Protein AF-A0A2H0V6S9-F1 (afdb_monomer)

Structure (mmCIF, N/CA/C/O backbone):
data_AF-A0A2H0V6S9-F1
#
_entry.id   AF-A0A2H0V6S9-F1
#
loop_
_atom_site.group_PDB
_atom_site.id
_atom_site.type_symbol
_atom_site.label_atom_id
_atom_site.label_alt_id
_atom_site.label_comp_id
_atom_site.label_asym_id
_atom_site.label_entity_id
_atom_site.label_seq_id
_atom_site.pdbx_PDB_ins_code
_atom_site.Cartn_x
_atom_site.Cartn_y
_atom_site.Cartn_z
_atom_site.occupancy
_atom_site.B_iso_or_equiv
_atom_site.auth_seq_id
_atom_site.auth_comp_id
_atom_site.auth_asym_id
_atom_site.auth_atom_id
_atom_site.pdbx_PDB_model_num
ATOM 1 N N . PHE A 1 1 ? 6.19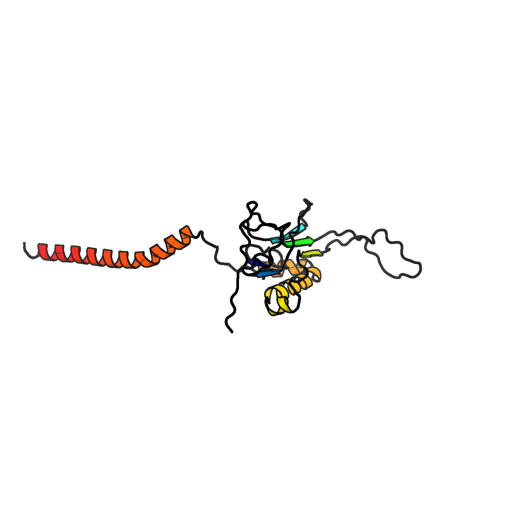9 -6.582 29.314 1.00 39.78 1 PHE A N 1
ATOM 2 C CA . PHE A 1 1 ? 6.692 -5.422 28.549 1.00 39.78 1 PHE A CA 1
ATOM 3 C C . PHE A 1 1 ? 5.484 -4.652 28.044 1.00 39.78 1 PHE A C 1
ATOM 5 O O . PHE A 1 1 ? 4.625 -5.266 27.427 1.00 39.78 1 PHE A O 1
ATOM 12 N N . VAL A 1 2 ? 5.350 -3.372 28.398 1.00 38.59 2 VAL A N 1
ATOM 13 C CA . VAL A 1 2 ? 4.267 -2.509 27.897 1.00 38.59 2 VAL A CA 1
ATOM 14 C C . VAL A 1 2 ? 4.781 -1.849 26.623 1.00 38.59 2 VAL A C 1
ATOM 16 O O . VAL A 1 2 ? 5.743 -1.088 26.679 1.00 38.59 2 VAL A O 1
ATOM 19 N N . THR A 1 3 ? 4.183 -2.177 25.481 1.00 48.28 3 THR A N 1
ATOM 20 C CA . THR A 1 3 ? 4.527 -1.562 24.195 1.00 48.28 3 THR A CA 1
ATOM 21 C C . THR A 1 3 ? 3.623 -0.356 23.987 1.00 48.28 3 THR A C 1
ATOM 23 O O . THR A 1 3 ? 2.426 -0.510 23.753 1.00 48.28 3 THR A O 1
ATOM 26 N N . PHE A 1 4 ? 4.180 0.849 24.091 1.00 46.38 4 PHE A N 1
ATOM 27 C CA . PHE A 1 4 ? 3.491 2.062 23.664 1.00 46.38 4 PHE A CA 1
ATOM 28 C C . PHE A 1 4 ? 3.635 2.177 22.147 1.00 46.38 4 PHE A C 1
ATOM 30 O O . PHE A 1 4 ? 4.750 2.222 21.628 1.00 46.38 4 PHE A O 1
ATOM 37 N N . THR A 1 5 ? 2.510 2.181 21.438 1.00 62.09 5 THR A N 1
ATOM 38 C CA . THR A 1 5 ? 2.489 2.423 19.993 1.00 62.09 5 THR A CA 1
ATOM 39 C C . THR A 1 5 ? 2.107 3.881 19.816 1.00 62.09 5 THR A C 1
ATOM 41 O O . THR A 1 5 ? 0.946 4.234 19.993 1.00 62.09 5 THR A O 1
ATOM 44 N N . THR A 1 6 ? 3.092 4.745 19.587 1.00 67.56 6 THR A N 1
ATOM 45 C CA . THR A 1 6 ? 2.826 6.126 19.181 1.00 67.56 6 THR A CA 1
ATOM 46 C C . THR A 1 6 ? 2.484 6.112 17.695 1.00 67.56 6 THR A C 1
ATOM 48 O O . THR A 1 6 ? 3.098 5.369 16.925 1.00 67.56 6 THR A O 1
ATOM 51 N N . GLU A 1 7 ? 1.483 6.886 17.288 1.00 74.88 7 GLU A N 1
ATOM 52 C CA . GLU A 1 7 ? 1.135 7.037 15.876 1.00 74.88 7 GLU A CA 1
ATOM 53 C C . GLU A 1 7 ? 2.258 7.818 15.191 1.00 74.88 7 GLU A C 1
ATOM 55 O O . GLU A 1 7 ? 2.415 9.019 15.395 1.00 74.88 7 GLU A O 1
ATOM 60 N N . TYR A 1 8 ? 3.109 7.104 14.452 1.00 86.44 8 TYR A N 1
ATOM 61 C CA . TYR A 1 8 ? 4.250 7.687 13.759 1.00 86.44 8 TYR A CA 1
ATOM 62 C C . TYR A 1 8 ? 3.920 7.808 12.265 1.00 86.44 8 TYR A C 1
ATOM 64 O O . TYR A 1 8 ? 3.951 6.792 11.568 1.00 86.44 8 TYR A O 1
ATOM 72 N N . PRO A 1 9 ? 3.598 9.010 11.752 1.00 86.19 9 PRO A N 1
ATOM 73 C CA . PRO A 1 9 ? 3.027 9.183 10.412 1.00 86.19 9 PRO A CA 1
ATOM 74 C C . PRO A 1 9 ? 3.962 8.775 9.268 1.00 86.19 9 PRO A C 1
ATOM 76 O O . PRO A 1 9 ? 3.495 8.467 8.177 1.00 86.19 9 PRO A O 1
ATOM 79 N N . PHE A 1 10 ? 5.274 8.697 9.509 1.00 88.88 10 PHE A N 1
ATOM 80 C CA . PHE A 1 10 ? 6.214 8.170 8.516 1.00 88.88 10 PHE A CA 1
ATOM 81 C C . PHE A 1 10 ? 6.112 6.652 8.334 1.00 88.88 10 PHE A C 1
ATOM 83 O O . PHE A 1 10 ? 6.699 6.123 7.396 1.00 88.88 10 PHE A O 1
ATOM 90 N N . PHE A 1 11 ? 5.423 5.929 9.221 1.00 91.31 11 PHE A N 1
ATOM 91 C CA . PHE A 1 11 ? 5.117 4.510 9.038 1.00 91.31 11 PHE A CA 1
ATOM 92 C C . PHE A 1 11 ? 3.704 4.408 8.491 1.00 91.31 11 PHE A C 1
ATOM 94 O O . PHE A 1 11 ? 2.731 4.291 9.238 1.00 91.31 11 PHE A O 1
ATOM 101 N N . VAL A 1 12 ? 3.606 4.480 7.168 1.00 92.81 12 VAL A N 1
ATOM 102 C CA . VAL A 1 12 ? 2.325 4.497 6.477 1.00 92.81 12 VAL A CA 1
ATOM 103 C C . VAL A 1 12 ? 1.674 3.134 6.646 1.00 92.81 12 VAL A C 1
ATOM 105 O O . VAL A 1 12 ? 2.158 2.128 6.128 1.00 92.81 12 VAL A O 1
ATOM 108 N N . ARG A 1 13 ? 0.576 3.103 7.396 1.00 92.88 13 ARG A N 1
ATOM 109 C CA . ARG A 1 13 ? -0.247 1.913 7.579 1.00 92.88 13 ARG A CA 1
ATOM 110 C C . ARG A 1 13 ? -1.430 1.976 6.624 1.00 92.88 13 ARG A C 1
ATOM 112 O O . ARG A 1 13 ? -2.279 2.854 6.739 1.00 92.88 13 ARG A O 1
ATOM 119 N N . ILE A 1 14 ? -1.488 1.019 5.715 1.00 94.19 14 ILE A N 1
ATOM 120 C CA . ILE A 1 14 ? -2.549 0.865 4.730 1.00 94.19 14 ILE A CA 1
ATOM 121 C C . ILE A 1 14 ? -3.430 -0.287 5.195 1.00 94.19 14 ILE A C 1
ATOM 123 O O . ILE A 1 14 ? -2.961 -1.416 5.303 1.00 94.19 14 ILE A O 1
ATOM 127 N N . GLY A 1 15 ? -4.687 0.006 5.516 1.00 91.88 15 GLY A N 1
ATOM 128 C CA . GLY A 1 15 ? -5.685 -1.019 5.811 1.00 91.88 15 GLY A CA 1
ATOM 129 C C . GLY A 1 15 ? -6.292 -1.612 4.540 1.00 91.88 15 GLY A C 1
ATOM 130 O O . GLY A 1 15 ? -6.010 -1.167 3.432 1.00 91.88 15 GLY A O 1
ATOM 131 N N . GLU A 1 16 ? -7.190 -2.575 4.713 1.00 89.94 16 GLU A N 1
ATOM 132 C CA . GLU A 1 16 ? -7.885 -3.278 3.628 1.00 89.94 16 GLU A CA 1
ATOM 133 C C . GLU A 1 16 ? -8.542 -2.353 2.585 1.00 89.94 16 GLU A C 1
ATOM 135 O O . GLU A 1 16 ? -8.469 -2.625 1.389 1.00 89.94 16 GLU A O 1
ATOM 140 N N . SER A 1 17 ? -9.125 -1.228 3.015 1.00 90.12 17 SER A N 1
ATOM 141 C CA . SER A 1 17 ? -9.757 -0.228 2.135 1.00 90.12 17 SER A CA 1
ATOM 142 C C . SER A 1 17 ? -8.776 0.494 1.204 1.00 90.12 17 SER A C 1
ATOM 144 O O . SER A 1 17 ? -9.184 1.064 0.192 1.00 90.12 17 SER A O 1
ATOM 146 N N . GLY A 1 18 ? -7.492 0.484 1.558 1.00 93.25 18 GLY A N 1
ATOM 147 C CA . GLY A 1 18 ? -6.393 1.011 0.762 1.00 93.25 18 GLY A CA 1
ATOM 148 C C . GLY A 1 18 ? -5.715 -0.043 -0.110 1.00 93.25 18 GLY A C 1
ATOM 149 O O . GLY A 1 18 ? -4.657 0.237 -0.662 1.00 93.25 18 GLY A O 1
ATOM 150 N N . LEU A 1 19 ? -6.261 -1.259 -0.199 1.00 93.62 19 LEU A N 1
ATOM 151 C CA . LEU A 1 19 ? -5.683 -2.382 -0.932 1.00 93.62 19 LEU A CA 1
ATOM 152 C C . LEU A 1 19 ? -6.650 -2.865 -2.016 1.00 93.62 19 LEU A C 1
ATOM 154 O O . LEU A 1 19 ? -7.858 -2.969 -1.808 1.00 93.62 19 LEU A O 1
ATOM 158 N N . ASN A 1 20 ? -6.110 -3.175 -3.192 1.00 91.75 20 ASN A N 1
ATOM 159 C CA . ASN A 1 20 ? -6.894 -3.636 -4.332 1.00 91.75 20 ASN A CA 1
ATOM 160 C C . ASN A 1 20 ? -7.337 -5.097 -4.165 1.00 91.75 20 ASN A C 1
ATOM 162 O O . ASN A 1 20 ? -6.662 -6.010 -4.644 1.00 91.75 20 ASN A O 1
ATOM 166 N N . GLN A 1 21 ? -8.483 -5.312 -3.521 1.00 86.50 21 GLN A N 1
ATOM 167 C CA . GLN A 1 21 ? -8.985 -6.654 -3.209 1.00 86.50 21 GLN A CA 1
ATOM 168 C C . GLN A 1 21 ? -9.267 -7.528 -4.447 1.00 86.50 21 GLN A C 1
ATOM 170 O O . GLN A 1 21 ? -9.307 -8.751 -4.341 1.00 86.50 21 GLN A O 1
ATOM 175 N N . ASP A 1 22 ? -9.371 -6.935 -5.640 1.00 83.75 22 ASP A N 1
ATOM 176 C CA . ASP A 1 22 ? -9.540 -7.676 -6.894 1.00 83.75 22 ASP A CA 1
ATOM 177 C C . ASP A 1 22 ? -8.214 -8.243 -7.440 1.00 83.75 22 ASP A C 1
ATOM 179 O O . ASP A 1 22 ? -8.210 -9.126 -8.302 1.00 83.75 22 ASP A O 1
ATOM 183 N N . ASN A 1 23 ? -7.065 -7.753 -6.962 1.00 86.00 23 ASN A N 1
ATOM 184 C CA . ASN A 1 23 ? -5.750 -8.191 -7.416 1.00 86.00 23 ASN A CA 1
ATOM 185 C C . ASN A 1 23 ? -5.145 -9.222 -6.454 1.00 86.00 23 ASN A C 1
ATOM 187 O O . ASN A 1 23 ? -4.890 -8.922 -5.289 1.00 86.00 23 ASN A O 1
ATOM 191 N N . ALA A 1 24 ? -4.821 -10.425 -6.944 1.00 84.38 24 ALA A N 1
ATOM 192 C CA . ALA A 1 24 ? -4.331 -11.502 -6.078 1.00 84.38 24 ALA A CA 1
ATOM 193 C C . ALA A 1 24 ? -3.005 -11.197 -5.354 1.00 84.38 24 ALA A C 1
ATOM 195 O O . ALA A 1 24 ? -2.714 -11.858 -4.359 1.00 84.38 24 ALA A O 1
ATOM 196 N N . ALA A 1 25 ? -2.224 -10.204 -5.802 1.00 87.81 25 ALA A N 1
ATOM 197 C CA . ALA A 1 25 ? -1.034 -9.751 -5.080 1.00 87.81 25 ALA A CA 1
ATOM 198 C C . ALA A 1 25 ? -1.375 -9.176 -3.690 1.00 87.81 25 ALA A C 1
ATOM 200 O O . ALA A 1 25 ? -0.547 -9.231 -2.781 1.00 87.81 25 ALA A O 1
ATOM 201 N N . VAL A 1 26 ? -2.587 -8.635 -3.507 1.00 89.94 26 VAL A N 1
ATOM 202 C CA . VAL A 1 26 ? -3.013 -7.987 -2.253 1.00 89.94 26 VAL A CA 1
ATOM 203 C C . VAL A 1 26 ? -4.392 -8.416 -1.744 1.00 89.94 26 VAL A C 1
ATOM 205 O O . VAL A 1 26 ? -4.751 -8.043 -0.635 1.00 89.94 26 VAL A O 1
ATOM 208 N N . ALA A 1 27 ? -5.124 -9.257 -2.478 1.00 82.06 27 ALA A N 1
ATOM 209 C CA . ALA A 1 27 ? -6.503 -9.643 -2.174 1.00 82.06 27 ALA A CA 1
ATOM 210 C C . ALA A 1 27 ? -6.742 -10.268 -0.791 1.00 82.06 27 ALA A C 1
ATOM 212 O O . ALA A 1 27 ? -7.872 -10.315 -0.353 1.00 82.06 27 ALA A O 1
ATOM 213 N N . LYS A 1 28 ? -5.726 -10.804 -0.105 1.00 79.56 28 LYS A N 1
ATOM 214 C CA . LYS A 1 28 ? -5.875 -11.402 1.244 1.00 79.56 28 LYS A CA 1
ATOM 215 C C . LYS A 1 28 ? -5.212 -10.578 2.344 1.00 79.56 28 LYS A C 1
ATOM 217 O O . LYS A 1 28 ? -5.068 -11.051 3.469 1.00 79.56 28 LYS A O 1
ATOM 222 N N . LEU A 1 29 ? -4.741 -9.381 2.013 1.00 87.25 29 LEU A N 1
ATOM 223 C CA . LEU A 1 29 ? -4.061 -8.516 2.962 1.00 87.25 29 LEU A CA 1
ATOM 224 C C . LEU A 1 29 ? -5.068 -7.588 3.623 1.00 87.25 29 LEU A C 1
ATOM 226 O O . LEU A 1 29 ? -5.774 -6.829 2.964 1.00 87.25 29 LEU A O 1
ATOM 230 N N . GLN A 1 30 ? -5.074 -7.617 4.949 1.00 87.06 30 GLN A N 1
ATOM 231 C CA . GLN A 1 30 ? -5.863 -6.692 5.761 1.00 87.06 30 GLN A CA 1
ATOM 232 C C . GLN A 1 30 ? -5.079 -5.428 6.116 1.00 87.06 30 GLN A C 1
ATOM 234 O O . GLN A 1 30 ? -5.657 -4.420 6.529 1.00 87.06 30 GLN A O 1
ATOM 239 N N . ASN A 1 31 ? -3.752 -5.494 6.016 1.00 90.75 31 ASN A N 1
ATOM 240 C CA . ASN A 1 31 ? -2.863 -4.456 6.491 1.00 90.75 31 ASN A CA 1
ATOM 241 C C . ASN A 1 31 ? -1.511 -4.521 5.764 1.00 90.75 31 ASN A C 1
ATOM 243 O O . ASN A 1 31 ? -1.013 -5.598 5.458 1.00 90.75 31 ASN A O 1
ATOM 247 N N . LEU A 1 32 ? -0.907 -3.366 5.514 1.00 93.50 32 LEU A N 1
ATOM 248 C CA . LEU A 1 32 ? 0.432 -3.223 4.948 1.00 93.50 32 LEU A CA 1
ATOM 249 C C . LEU A 1 32 ? 1.098 -2.012 5.601 1.00 93.50 32 LEU A C 1
ATOM 251 O O . LEU A 1 32 ? 0.505 -0.936 5.650 1.00 93.50 32 LEU A O 1
ATOM 255 N N . VAL A 1 33 ? 2.314 -2.174 6.121 1.00 94.25 33 VAL A N 1
ATOM 256 C CA . VAL A 1 33 ? 3.043 -1.085 6.785 1.00 94.25 33 VAL A CA 1
ATOM 257 C C . VAL A 1 33 ? 4.302 -0.754 6.004 1.00 94.25 33 VAL A C 1
ATOM 259 O O . VAL A 1 33 ? 5.201 -1.584 5.898 1.00 94.25 33 VAL A O 1
ATOM 262 N N . LEU A 1 34 ? 4.385 0.473 5.498 1.00 95.38 34 LEU A N 1
ATOM 263 C CA . LEU A 1 34 ? 5.505 0.953 4.698 1.00 95.38 34 LEU A CA 1
ATOM 264 C C . LEU A 1 34 ? 6.251 2.065 5.459 1.00 95.38 34 LEU A C 1
ATOM 266 O O . LEU A 1 34 ? 5.764 3.196 5.549 1.00 95.38 34 LEU A O 1
ATOM 270 N N . PRO A 1 35 ? 7.400 1.754 6.078 1.00 93.19 35 PRO A N 1
ATOM 271 C CA . PRO A 1 35 ? 8.203 2.735 6.800 1.00 93.19 35 PRO A CA 1
ATOM 272 C C . PRO A 1 35 ? 8.951 3.682 5.852 1.00 93.19 35 PRO A C 1
ATOM 274 O O . PRO A 1 35 ? 9.659 3.239 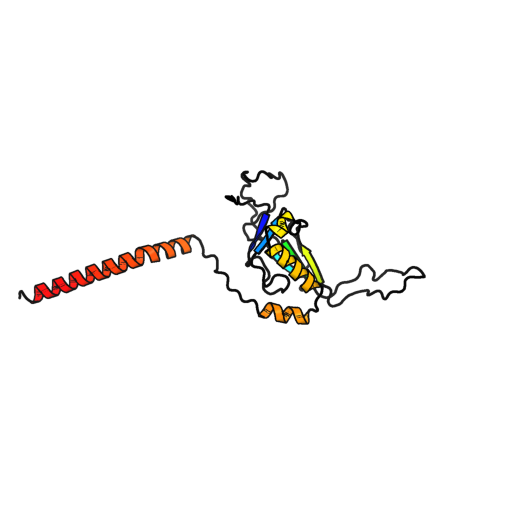4.961 1.00 93.19 35 PRO A O 1
ATOM 277 N N . TRP A 1 36 ? 8.850 4.993 6.080 1.00 91.25 36 TRP A N 1
ATOM 278 C CA . TRP A 1 36 ? 9.519 6.045 5.291 1.00 91.25 36 TRP A CA 1
ATOM 279 C C . TRP A 1 36 ? 9.302 5.921 3.780 1.00 91.25 36 TRP A C 1
ATOM 281 O O . TRP A 1 36 ? 10.192 6.165 2.966 1.00 91.25 36 TRP A O 1
ATOM 291 N N . SER A 1 37 ? 8.090 5.536 3.414 1.00 94.19 37 SER A N 1
ATOM 292 C CA . SER A 1 37 ? 7.710 5.264 2.040 1.00 94.19 37 SER A CA 1
ATOM 293 C C . SER A 1 37 ? 7.515 6.531 1.211 1.00 94.19 37 SER A C 1
ATOM 295 O O . SER A 1 37 ? 7.067 7.558 1.721 1.00 94.19 37 SER A O 1
ATOM 297 N N . SER A 1 38 ? 7.773 6.426 -0.089 1.00 94.88 38 SER A N 1
ATOM 298 C CA . SER A 1 38 ? 7.548 7.479 -1.078 1.00 94.88 38 SER A CA 1
ATOM 299 C C . SER A 1 38 ? 6.348 7.157 -1.975 1.00 94.88 38 SER A C 1
ATOM 301 O O . SER A 1 38 ? 6.172 6.001 -2.365 1.00 94.88 38 SER A O 1
ATOM 303 N N . PRO A 1 39 ? 5.530 8.156 -2.348 1.00 95.38 39 PRO A N 1
ATOM 304 C CA . PRO A 1 39 ? 4.382 7.931 -3.214 1.00 95.38 39 PRO A CA 1
ATOM 305 C C . PRO A 1 39 ? 4.803 7.695 -4.671 1.00 95.38 39 PRO A C 1
ATOM 307 O O . PRO A 1 39 ? 5.774 8.270 -5.165 1.00 95.38 39 PRO A O 1
ATOM 310 N N . ILE A 1 40 ? 4.022 6.893 -5.391 1.00 96.12 40 ILE A N 1
ATOM 311 C CA . ILE A 1 40 ? 4.219 6.574 -6.807 1.00 96.12 40 ILE A CA 1
ATOM 312 C C . ILE A 1 40 ? 3.189 7.332 -7.645 1.00 96.12 40 ILE A C 1
ATOM 314 O O . ILE A 1 40 ? 1.979 7.212 -7.448 1.00 96.12 40 ILE A O 1
ATOM 318 N N . THR A 1 41 ? 3.663 8.084 -8.637 1.00 94.50 41 THR A N 1
ATOM 319 C CA . THR A 1 41 ? 2.791 8.759 -9.608 1.00 94.50 41 THR A CA 1
ATOM 320 C C . THR A 1 41 ? 2.757 7.974 -10.913 1.00 94.50 41 THR A C 1
ATOM 322 O O . THR A 1 41 ? 3.800 7.670 -11.489 1.00 94.50 41 THR A O 1
ATOM 325 N N . ILE A 1 42 ? 1.556 7.666 -11.403 1.00 91.94 42 ILE A N 1
ATOM 326 C CA . ILE A 1 42 ? 1.358 6.990 -12.688 1.00 91.94 42 ILE A CA 1
ATOM 327 C C . ILE A 1 42 ? 1.126 8.060 -13.756 1.00 91.94 42 ILE A C 1
ATOM 329 O O . ILE A 1 42 ? 0.091 8.718 -13.764 1.00 91.94 42 ILE A O 1
ATOM 333 N N . ASN A 1 43 ? 2.083 8.228 -14.669 1.00 91.00 43 ASN A N 1
ATOM 334 C CA . ASN A 1 43 ? 1.957 9.126 -15.821 1.00 91.00 43 ASN A CA 1
ATOM 335 C C . ASN A 1 43 ? 1.639 8.325 -17.095 1.00 91.00 43 ASN A C 1
ATOM 337 O O . ASN A 1 43 ? 2.450 8.224 -18.012 1.00 91.00 43 ASN A O 1
ATOM 341 N N . SER A 1 44 ? 0.491 7.647 -17.098 1.00 84.19 44 SER A N 1
ATOM 342 C CA . SER A 1 44 ? 0.010 6.858 -18.234 1.00 84.19 44 SER A CA 1
ATOM 343 C C . SER A 1 44 ? -1.495 6.636 -18.124 1.00 84.19 44 SER A C 1
ATOM 345 O O . SER A 1 44 ? -2.030 6.513 -17.026 1.00 84.19 44 SER A O 1
ATOM 347 N N . THR A 1 45 ? -2.174 6.549 -19.266 1.00 82.75 45 THR A N 1
ATOM 348 C CA . THR A 1 45 ? -3.603 6.205 -19.368 1.00 82.75 45 THR A CA 1
ATOM 349 C C . THR A 1 45 ? -3.830 4.729 -19.705 1.00 82.75 45 THR A C 1
ATOM 351 O O . THR A 1 45 ? -4.961 4.307 -19.956 1.00 82.75 45 THR A O 1
ATOM 354 N N . ALA A 1 46 ? -2.759 3.932 -19.746 1.00 84.94 46 ALA A N 1
ATOM 355 C CA . ALA A 1 46 ? -2.832 2.528 -20.106 1.00 84.94 46 ALA A CA 1
ATOM 356 C C . ALA A 1 46 ? -3.593 1.726 -19.037 1.00 84.94 46 ALA A C 1
ATOM 358 O O . ALA A 1 46 ? -3.235 1.733 -17.862 1.00 84.94 46 ALA A O 1
ATOM 359 N N . LYS A 1 47 ? -4.633 0.996 -19.461 1.00 82.06 47 LYS A N 1
ATOM 360 C CA . LYS A 1 47 ? -5.508 0.209 -18.569 1.00 82.06 47 LYS A CA 1
ATOM 361 C C . LYS A 1 47 ? -4.803 -0.952 -17.871 1.00 82.06 47 LYS A C 1
ATOM 363 O O . LYS A 1 47 ? -5.336 -1.511 -16.923 1.00 82.06 47 LYS A O 1
ATOM 368 N N . ASN A 1 48 ? -3.638 -1.340 -18.372 1.00 85.81 48 ASN A N 1
ATOM 369 C CA . ASN A 1 48 ? -2.861 -2.449 -17.851 1.00 85.81 48 ASN A CA 1
ATOM 370 C C . ASN A 1 48 ? -1.912 -2.041 -16.711 1.00 85.81 48 ASN A C 1
ATOM 372 O O . ASN A 1 48 ? -1.105 -2.857 -16.273 1.00 85.81 48 ASN A O 1
ATOM 376 N N . ILE A 1 49 ? -2.002 -0.789 -16.249 1.00 91.12 49 ILE A N 1
ATOM 377 C CA . ILE A 1 49 ? -1.317 -0.268 -15.067 1.00 91.12 49 ILE A CA 1
ATOM 378 C C . ILE A 1 49 ? -2.380 0.053 -14.015 1.00 91.12 49 ILE A C 1
ATOM 380 O O . ILE A 1 49 ? -3.338 0.767 -14.304 1.00 91.12 49 ILE A O 1
ATOM 384 N N . GLY A 1 50 ? -2.210 -0.450 -12.795 1.00 91.06 50 GLY A N 1
ATOM 385 C CA . GLY A 1 50 ? -3.166 -0.247 -11.709 1.00 91.06 50 GLY A CA 1
ATOM 386 C C . GLY A 1 50 ? -2.497 -0.158 -10.344 1.00 91.06 50 GLY A C 1
ATOM 387 O O . GLY A 1 50 ? -1.464 -0.782 -10.102 1.00 91.06 50 GLY A O 1
ATOM 388 N N . ALA A 1 51 ? -3.090 0.622 -9.441 1.00 94.38 51 ALA A N 1
ATOM 389 C CA . ALA A 1 51 ? -2.652 0.676 -8.052 1.00 94.38 51 ALA A CA 1
ATOM 390 C C . ALA A 1 51 ? -2.999 -0.636 -7.325 1.00 94.38 51 ALA A C 1
ATOM 392 O O . ALA A 1 51 ? -4.086 -1.195 -7.496 1.00 94.38 51 ALA A O 1
ATOM 393 N N . LEU A 1 52 ? -2.055 -1.118 -6.518 1.00 94.94 52 LEU A N 1
ATOM 394 C CA . LEU A 1 52 ? -2.232 -2.243 -5.600 1.00 94.94 52 LEU A CA 1
ATOM 395 C C . LEU A 1 52 ? -2.518 -1.759 -4.180 1.00 94.94 52 LEU A C 1
ATOM 397 O O . LEU A 1 52 ? -3.323 -2.365 -3.483 1.00 94.94 52 LEU A O 1
ATOM 401 N N . ALA A 1 53 ? -1.849 -0.683 -3.766 1.00 96.56 53 ALA A N 1
ATOM 402 C CA . ALA A 1 53 ? -1.994 -0.100 -2.442 1.00 96.56 53 ALA A CA 1
ATOM 403 C C . ALA A 1 53 ? -1.985 1.429 -2.525 1.00 96.56 53 ALA A C 1
ATOM 405 O O . ALA A 1 53 ? -1.158 1.997 -3.247 1.00 96.56 53 ALA A O 1
ATOM 406 N N . TRP A 1 54 ? -2.859 2.090 -1.771 1.00 96.94 54 TRP A N 1
ATOM 407 C CA . TRP A 1 54 ? -2.969 3.544 -1.673 1.00 96.94 54 TRP A CA 1
ATOM 408 C C . TRP A 1 54 ? -3.307 3.991 -0.249 1.00 96.94 54 TRP A C 1
ATOM 410 O O . TRP A 1 54 ? -3.872 3.244 0.547 1.00 96.94 54 TRP A O 1
ATOM 420 N N . THR A 1 55 ? -2.947 5.226 0.088 1.00 95.31 55 THR A N 1
ATOM 421 C CA . THR A 1 55 ? -3.260 5.827 1.391 1.00 95.31 55 THR A CA 1
ATOM 422 C C . THR A 1 55 ? -4.711 6.307 1.465 1.00 95.31 55 THR A C 1
ATOM 424 O O . THR A 1 55 ? -5.400 6.421 0.450 1.00 95.31 55 THR A O 1
ATOM 427 N N . THR A 1 56 ? -5.179 6.658 2.663 1.00 92.31 56 THR A N 1
ATOM 428 C CA . THR A 1 56 ? -6.468 7.345 2.843 1.00 92.31 56 THR A CA 1
ATOM 429 C C . THR A 1 56 ? -6.449 8.751 2.227 1.00 92.31 56 THR A C 1
ATOM 431 O O . THR A 1 56 ? -5.393 9.262 1.843 1.00 92.31 56 THR A O 1
ATOM 434 N N . LEU A 1 57 ? -7.625 9.383 2.135 1.00 90.56 57 LEU A N 1
ATOM 435 C CA . LEU A 1 57 ? -7.769 10.761 1.647 1.00 90.56 57 LEU A CA 1
ATOM 436 C C . LEU A 1 57 ? -7.124 11.800 2.575 1.00 90.56 57 LEU A C 1
ATOM 438 O O . LEU A 1 57 ? -6.806 12.889 2.117 1.00 90.56 57 LEU A O 1
ATOM 442 N N . ASP A 1 58 ? -6.893 11.448 3.840 1.00 88.25 58 ASP A N 1
ATOM 443 C CA . ASP A 1 58 ? -6.311 12.336 4.850 1.00 88.25 58 ASP A CA 1
ATOM 444 C C . ASP A 1 58 ? -4.775 12.323 4.861 1.00 88.25 58 ASP A C 1
ATOM 446 O O . ASP A 1 58 ? -4.156 12.944 5.722 1.00 88.25 58 ASP A O 1
ATOM 450 N N . ALA A 1 59 ? -4.133 11.598 3.941 1.00 90.19 59 ALA A N 1
ATOM 451 C CA . ALA A 1 59 ? -2.680 11.520 3.885 1.00 90.19 59 ALA A CA 1
ATOM 452 C C . ALA A 1 59 ? -2.056 12.797 3.305 1.00 90.19 59 ALA A C 1
ATOM 454 O O . ALA A 1 59 ? -2.650 13.500 2.492 1.00 90.19 59 ALA A O 1
ATOM 455 N N . TRP A 1 60 ? -0.809 13.076 3.675 1.00 89.31 60 TRP A N 1
ATOM 456 C CA . TRP A 1 60 ? -0.056 14.226 3.177 1.00 89.31 60 TRP A CA 1
ATOM 457 C C . TRP A 1 60 ? 1.367 13.835 2.785 1.00 89.31 60 TRP A C 1
ATOM 459 O O . TRP A 1 60 ? 1.919 12.844 3.262 1.00 89.31 60 TRP A O 1
ATOM 469 N N . LEU A 1 61 ? 1.977 14.648 1.924 1.00 89.19 61 LEU A N 1
ATOM 470 C CA . LEU A 1 61 ? 3.353 14.465 1.481 1.00 89.19 61 LEU A CA 1
ATOM 471 C C . LEU A 1 61 ? 4.270 15.482 2.161 1.00 89.19 61 LEU A C 1
ATOM 473 O O . LEU A 1 61 ? 4.168 16.684 1.918 1.00 89.19 61 LEU A O 1
ATOM 477 N N . MET A 1 62 ? 5.211 14.991 2.964 1.00 87.00 62 MET A N 1
ATOM 478 C CA . MET A 1 62 ? 6.284 15.812 3.520 1.00 87.00 62 MET A CA 1
ATOM 479 C C . MET A 1 62 ? 7.467 15.845 2.549 1.00 87.00 62 MET A C 1
ATOM 481 O O . MET A 1 62 ? 8.036 14.803 2.232 1.00 87.00 62 MET A O 1
ATOM 485 N N . LYS A 1 63 ? 7.823 17.040 2.068 1.00 87.00 63 LYS A N 1
ATOM 486 C CA . LYS A 1 63 ? 8.936 17.237 1.121 1.00 87.00 63 LYS A CA 1
ATOM 487 C C . LYS A 1 63 ? 10.214 17.740 1.790 1.00 87.00 63 LYS A C 1
ATOM 489 O O . LYS A 1 63 ? 11.295 17.370 1.353 1.00 87.00 63 LYS A O 1
ATOM 494 N N . ASP A 1 64 ? 10.075 18.530 2.855 1.00 83.25 64 ASP A N 1
ATOM 495 C CA . ASP A 1 64 ? 11.170 19.227 3.532 1.00 83.25 64 ASP A CA 1
ATOM 496 C C . ASP A 1 64 ? 10.970 19.236 5.057 1.00 83.25 64 ASP A C 1
ATOM 498 O O . ASP A 1 64 ? 9.869 18.983 5.548 1.00 83.25 64 ASP A O 1
ATOM 502 N N . ASN A 1 65 ? 12.028 19.592 5.800 1.00 81.06 65 ASN A N 1
ATOM 503 C CA . ASN A 1 65 ? 12.027 19.751 7.263 1.00 81.06 65 ASN A CA 1
ATOM 504 C C . ASN A 1 65 ? 11.499 18.522 8.027 1.00 81.06 65 ASN A C 1
ATOM 506 O O . ASN A 1 65 ? 10.637 18.634 8.898 1.00 81.06 65 ASN A O 1
ATOM 510 N N . PHE A 1 66 ? 12.047 17.344 7.719 1.00 82.44 66 PHE A N 1
ATOM 511 C CA . PHE A 1 66 ? 11.673 16.087 8.366 1.00 82.44 66 PHE A CA 1
ATOM 512 C C . PHE A 1 66 ? 11.956 16.112 9.874 1.00 82.44 66 PHE A C 1
ATOM 514 O O . PHE A 1 66 ? 13.100 15.981 10.314 1.00 82.44 66 PHE A O 1
ATOM 521 N N . ASN A 1 67 ? 10.905 16.239 10.684 1.00 83.31 67 ASN A N 1
ATOM 522 C CA . ASN A 1 67 ? 10.992 16.016 12.120 1.00 83.31 67 ASN A CA 1
ATOM 523 C C . ASN A 1 67 ? 10.816 14.521 12.400 1.00 83.31 67 ASN A C 1
ATOM 525 O O . ASN A 1 67 ? 9.703 14.019 12.349 1.00 83.31 67 ASN A O 1
ATOM 529 N N . LEU A 1 68 ? 11.906 13.808 12.689 1.00 84.12 68 LEU A N 1
ATOM 530 C CA . LEU A 1 68 ? 11.882 12.362 12.950 1.00 84.12 68 LEU A CA 1
ATOM 531 C C . LEU A 1 68 ? 11.674 12.011 14.431 1.00 84.12 68 LEU A C 1
ATOM 533 O O . LEU A 1 68 ? 11.791 10.846 14.807 1.00 84.12 68 LEU A O 1
ATOM 537 N N . ASN A 1 69 ? 11.414 12.998 15.296 1.00 85.81 69 ASN A N 1
ATOM 538 C CA . ASN A 1 69 ? 11.147 12.740 16.707 1.00 85.81 69 ASN A CA 1
ATOM 539 C C . ASN A 1 69 ? 9.811 11.992 16.845 1.00 85.81 69 ASN A C 1
ATOM 541 O O . ASN A 1 69 ? 8.789 12.602 16.558 1.00 85.81 69 ASN A O 1
ATOM 545 N N . PRO A 1 70 ? 9.765 10.742 17.349 1.00 81.19 70 PRO A N 1
ATOM 546 C CA . PRO A 1 70 ? 8.521 9.972 17.475 1.00 81.19 70 PRO A CA 1
ATOM 547 C C . PRO A 1 70 ? 7.462 10.603 18.391 1.00 81.19 70 PRO A C 1
ATOM 549 O O . PRO A 1 70 ? 6.299 10.216 18.330 1.00 81.19 70 PRO A O 1
ATOM 552 N N . GLN A 1 71 ? 7.871 11.534 19.259 1.00 83.19 71 GLN A N 1
ATOM 553 C CA . GLN A 1 71 ? 6.998 12.312 20.147 1.00 83.19 71 GLN A CA 1
ATOM 554 C C . GLN A 1 71 ? 6.793 13.753 19.654 1.00 83.19 71 GLN A C 1
ATOM 556 O O . GLN A 1 71 ? 6.255 14.586 20.381 1.00 83.19 71 GLN A O 1
ATOM 561 N N . GLY A 1 72 ? 7.298 14.075 18.464 1.00 77.31 72 GLY A N 1
ATOM 562 C CA . GLY A 1 72 ? 7.130 15.381 17.851 1.00 77.31 72 GLY A CA 1
ATOM 563 C C . GLY A 1 72 ? 5.680 15.621 17.446 1.00 77.31 72 GLY A C 1
ATOM 564 O O . GLY A 1 72 ? 4.934 14.688 17.163 1.00 77.31 72 GLY A O 1
ATOM 565 N N . ASP A 1 73 ? 5.297 16.892 17.394 1.00 76.81 73 ASP A N 1
ATOM 566 C CA . ASP A 1 73 ? 4.107 17.287 16.653 1.00 76.81 73 ASP A CA 1
ATOM 567 C C . ASP A 1 73 ? 4.458 17.274 15.161 1.00 76.81 73 ASP A C 1
ATOM 569 O O . ASP A 1 73 ? 5.353 18.001 14.715 1.00 76.81 73 ASP A O 1
ATOM 573 N N . PHE A 1 74 ? 3.807 16.390 14.410 1.00 73.88 74 PHE A N 1
ATOM 574 C CA . PHE A 1 74 ? 4.023 16.244 12.973 1.00 73.88 74 PHE A CA 1
ATOM 575 C C . PHE A 1 74 ? 3.116 17.167 12.149 1.00 73.88 74 PHE A C 1
ATOM 577 O O . PHE A 1 74 ? 3.325 17.273 10.942 1.00 73.88 74 PHE A O 1
ATOM 584 N N . GLY A 1 75 ? 2.170 17.863 12.799 1.00 62.97 75 GLY A N 1
ATOM 585 C CA . GLY A 1 75 ? 1.209 18.762 12.169 1.00 62.97 75 GLY A CA 1
ATOM 586 C C . GLY A 1 75 ? 0.248 18.067 11.197 1.00 62.97 75 GLY A C 1
ATOM 587 O O . GLY A 1 75 ? 0.476 16.954 10.729 1.00 62.97 75 GLY A O 1
ATOM 588 N N . PHE A 1 76 ? -0.840 18.758 10.860 1.00 61.06 76 PHE A N 1
ATOM 589 C CA . PHE A 1 76 ? -1.687 18.410 9.719 1.00 61.06 76 PHE A CA 1
ATOM 590 C C . PHE A 1 76 ? -1.339 19.353 8.567 1.00 61.06 76 PHE A C 1
ATOM 592 O O . PHE A 1 76 ? -1.352 20.575 8.735 1.00 61.06 76 PHE A O 1
ATOM 599 N N . TYR A 1 77 ? -1.007 18.798 7.405 1.00 65.75 77 TYR A N 1
ATOM 600 C CA . TYR A 1 77 ? -0.719 19.586 6.208 1.00 65.75 77 TYR A CA 1
ATOM 601 C C . TYR A 1 77 ? -2.005 19.826 5.412 1.00 65.75 77 TYR A C 1
ATOM 603 O O . TYR A 1 77 ? -2.887 18.973 5.374 1.00 65.75 77 TYR A O 1
ATOM 611 N N . GLN A 1 78 ? -2.119 21.003 4.790 1.00 61.97 78 GLN A N 1
ATOM 612 C CA . GLN A 1 78 ? -3.374 21.474 4.182 1.00 61.97 78 GLN A CA 1
ATOM 613 C C . GLN A 1 78 ? -3.763 20.750 2.879 1.00 61.97 78 GLN A C 1
ATOM 615 O O . GLN A 1 78 ? -4.907 20.865 2.451 1.00 61.97 78 GLN A O 1
ATOM 620 N N . ASP A 1 79 ? -2.860 19.955 2.300 1.00 76.69 79 ASP A N 1
ATOM 621 C CA . ASP A 1 79 ? -3.066 19.262 1.022 1.00 76.69 79 ASP A CA 1
ATOM 622 C C . ASP A 1 79 ? -3.273 17.753 1.226 1.00 76.69 79 ASP A C 1
ATOM 624 O O . ASP A 1 79 ? -2.504 16.917 0.735 1.00 76.69 79 ASP A O 1
ATOM 628 N N . ALA A 1 80 ? -4.303 17.417 2.005 1.00 85.69 80 ALA A N 1
ATOM 629 C CA . ALA A 1 80 ? -4.720 16.043 2.235 1.00 85.69 80 ALA A CA 1
ATOM 630 C C . ALA A 1 80 ? -5.215 15.401 0.926 1.00 85.69 80 ALA A C 1
ATOM 632 O O . ALA A 1 80 ? -6.133 15.908 0.276 1.00 85.69 80 ALA A O 1
ATOM 633 N N . GLN A 1 81 ? -4.581 14.305 0.515 1.00 90.81 81 GLN A N 1
ATOM 634 C CA . GLN A 1 81 ? -4.976 13.519 -0.651 1.00 90.81 81 GLN A CA 1
ATOM 635 C C . GLN A 1 81 ? -4.503 12.069 -0.521 1.00 90.81 81 GLN A C 1
ATOM 637 O O . GLN A 1 81 ? -3.610 11.748 0.258 1.00 90.81 81 GLN A O 1
ATOM 642 N N . SER A 1 82 ? -5.077 11.183 -1.335 1.00 93.56 82 SER A N 1
ATOM 643 C CA . SER A 1 82 ? -4.615 9.798 -1.433 1.00 93.56 82 SER A CA 1
ATOM 644 C C . SER A 1 82 ? -3.397 9.682 -2.352 1.00 93.56 82 SER A C 1
ATOM 646 O O . SER A 1 82 ? -3.338 10.311 -3.410 1.00 93.56 82 SER A O 1
ATOM 648 N N . TYR A 1 83 ? -2.438 8.845 -1.962 1.00 95.38 83 TYR A N 1
ATOM 649 C CA . TYR A 1 83 ? -1.225 8.560 -2.716 1.00 95.38 83 TYR A CA 1
ATOM 650 C C . TYR A 1 83 ? -1.093 7.062 -2.978 1.00 95.38 83 TYR A C 1
ATOM 652 O O . TYR A 1 83 ? -1.316 6.246 -2.083 1.00 95.38 83 TYR A O 1
ATOM 660 N N . ASN A 1 84 ? -0.669 6.688 -4.188 1.00 96.94 84 ASN A N 1
ATOM 661 C CA . ASN A 1 84 ? -0.348 5.294 -4.483 1.00 96.94 84 ASN A CA 1
ATOM 662 C C . ASN A 1 84 ? 0.982 4.922 -3.834 1.00 96.94 84 ASN A C 1
ATOM 664 O O . ASN A 1 84 ? 1.966 5.648 -3.957 1.00 96.94 84 ASN A O 1
ATOM 668 N N . MET A 1 85 ? 1.019 3.753 -3.214 1.00 96.81 85 MET A N 1
ATOM 669 C CA . MET A 1 85 ? 2.183 3.235 -2.500 1.00 96.81 85 MET A CA 1
ATOM 670 C C . MET A 1 85 ? 2.742 1.971 -3.153 1.00 96.81 85 MET A C 1
ATOM 672 O O . MET A 1 85 ? 3.936 1.698 -3.055 1.00 96.81 85 MET A O 1
ATOM 676 N N . ALA A 1 86 ? 1.894 1.223 -3.862 1.00 96.81 86 ALA A N 1
ATOM 677 C CA . ALA A 1 86 ? 2.306 0.117 -4.715 1.00 96.81 86 ALA A CA 1
ATOM 678 C C . ALA A 1 86 ? 1.480 0.101 -6.006 1.00 96.81 86 ALA A C 1
ATOM 680 O O . ALA A 1 86 ? 0.274 0.359 -5.983 1.00 96.81 86 ALA A O 1
ATOM 681 N N . VAL A 1 87 ? 2.121 -0.207 -7.132 1.00 96.06 87 VAL A N 1
ATOM 682 C CA . VAL A 1 87 ? 1.518 -0.207 -8.475 1.00 96.06 87 VAL A CA 1
ATOM 683 C C . VAL A 1 87 ? 1.971 -1.451 -9.231 1.00 96.06 87 VAL A C 1
ATOM 685 O O . VAL A 1 87 ? 3.135 -1.835 -9.147 1.00 96.06 87 VAL A O 1
ATOM 688 N N . ALA A 1 88 ? 1.067 -2.055 -9.999 1.00 93.56 88 ALA A N 1
ATOM 689 C CA . ALA A 1 88 ? 1.363 -3.154 -10.908 1.00 93.56 88 ALA A CA 1
ATOM 690 C C . ALA A 1 88 ? 1.142 -2.745 -12.367 1.00 93.56 88 ALA A C 1
ATOM 692 O O . ALA A 1 88 ? 0.201 -2.017 -12.681 1.00 93.56 88 ALA A O 1
ATOM 693 N N . LYS A 1 89 ? 1.979 -3.271 -13.262 1.00 91.25 89 LYS A N 1
ATOM 694 C CA . LYS A 1 89 ? 1.770 -3.301 -14.711 1.00 91.25 89 LYS A CA 1
ATOM 695 C C . LYS A 1 89 ? 1.748 -4.755 -15.171 1.00 91.25 89 LYS A C 1
ATOM 697 O O . LYS A 1 89 ? 2.659 -5.504 -14.830 1.00 91.25 89 LYS A O 1
ATOM 702 N N . ILE A 1 90 ? 0.738 -5.133 -15.947 1.00 88.88 90 ILE A N 1
ATOM 703 C CA . ILE A 1 90 ? 0.540 -6.501 -16.455 1.00 88.88 90 ILE A CA 1
ATOM 704 C C . ILE A 1 90 ? 0.415 -6.450 -17.984 1.00 88.88 90 ILE A C 1
ATOM 706 O O . ILE A 1 90 ? -0.049 -5.450 -18.527 1.00 88.88 90 ILE A O 1
ATOM 710 N N . GLY A 1 91 ? 0.807 -7.496 -18.701 1.00 87.69 91 GLY A N 1
ATOM 711 C CA . GLY A 1 91 ? 0.618 -7.608 -20.149 1.00 87.69 91 GLY A CA 1
ATOM 712 C C . GLY A 1 91 ? 1.882 -7.277 -20.937 1.00 87.69 91 GLY A C 1
ATOM 713 O O . GLY A 1 91 ? 2.983 -7.618 -20.514 1.00 87.69 91 GLY A O 1
ATOM 714 N N . ASP A 1 92 ? 1.738 -6.602 -22.079 1.00 87.31 92 ASP A N 1
ATOM 715 C CA . ASP A 1 92 ? 2.861 -6.401 -22.996 1.00 87.31 92 ASP A CA 1
ATOM 716 C C . ASP A 1 92 ? 3.983 -5.543 -22.382 1.00 87.31 92 ASP A C 1
ATOM 718 O O . ASP A 1 92 ? 3.815 -4.364 -22.019 1.00 87.31 92 ASP A O 1
ATOM 722 N N . ILE A 1 93 ? 5.172 -6.139 -22.307 1.00 87.44 93 ILE A N 1
ATOM 723 C CA . ILE A 1 93 ? 6.401 -5.479 -21.875 1.00 87.44 93 ILE A CA 1
ATOM 724 C C . ILE A 1 93 ? 7.448 -5.617 -22.970 1.00 87.44 93 ILE A C 1
ATOM 726 O O . ILE A 1 93 ? 7.877 -6.715 -23.315 1.00 87.44 93 ILE A O 1
ATOM 730 N N . SER A 1 94 ? 7.886 -4.475 -23.494 1.00 87.00 94 SER A N 1
ATOM 731 C CA . SER A 1 94 ? 9.013 -4.400 -24.417 1.00 87.00 94 SER A CA 1
ATOM 732 C C . SER A 1 94 ? 10.324 -4.605 -23.664 1.00 87.00 94 SER A C 1
ATOM 734 O O . SER A 1 94 ? 10.569 -3.970 -22.637 1.00 87.00 94 SER A O 1
ATOM 736 N N . SER A 1 95 ? 11.174 -5.480 -24.191 1.00 82.75 95 SER A N 1
ATOM 737 C CA . SER A 1 95 ? 12.498 -5.743 -23.642 1.00 82.75 95 SER A CA 1
ATOM 738 C C . SER A 1 95 ? 13.476 -4.651 -24.068 1.00 82.75 95 SER A C 1
ATOM 740 O O . SER A 1 95 ? 13.573 -4.318 -25.251 1.00 82.75 95 SER A O 1
ATOM 742 N N . ALA A 1 96 ? 14.267 -4.141 -23.121 1.00 81.00 96 ALA A N 1
ATOM 743 C CA . ALA A 1 96 ? 15.399 -3.263 -23.430 1.00 81.00 96 ALA A CA 1
ATOM 744 C C . ALA A 1 96 ? 16.457 -3.966 -24.308 1.00 81.00 96 ALA A C 1
ATOM 746 O O . ALA A 1 96 ? 17.228 -3.306 -25.000 1.00 81.00 96 ALA A O 1
ATOM 747 N N . PHE A 1 97 ? 16.453 -5.304 -24.325 1.00 76.75 97 PHE A N 1
ATOM 748 C CA . PHE A 1 97 ? 17.341 -6.132 -25.136 1.00 76.75 97 PHE A CA 1
ATOM 749 C C . PHE A 1 97 ? 16.789 -6.433 -26.536 1.00 76.75 97 PHE A C 1
ATOM 751 O O . PHE A 1 97 ? 17.414 -7.178 -27.281 1.00 76.75 97 PHE A O 1
ATOM 758 N N . GLY A 1 98 ? 15.654 -5.850 -26.944 1.00 71.00 98 GLY A N 1
ATOM 759 C CA . GLY A 1 98 ? 15.119 -6.044 -28.299 1.00 71.00 98 GLY A CA 1
ATOM 760 C C . GLY A 1 98 ? 16.060 -5.570 -29.419 1.00 71.00 98 GLY A C 1
ATOM 761 O O . GLY A 1 98 ? 15.968 -6.063 -30.537 1.00 71.00 98 GLY A O 1
ATOM 762 N N . ALA A 1 99 ? 16.981 -4.650 -29.112 1.00 69.81 99 ALA A N 1
ATOM 763 C CA . ALA A 1 99 ? 18.039 -4.186 -30.014 1.00 69.81 99 ALA A CA 1
ATOM 764 C C . ALA A 1 99 ? 19.430 -4.746 -29.657 1.00 69.81 99 ALA A C 1
ATOM 766 O O . ALA A 1 99 ? 20.441 -4.269 -30.172 1.00 69.81 99 ALA A O 1
ATOM 767 N N . TYR A 1 100 ? 19.502 -5.709 -28.735 1.00 74.19 100 TYR A N 1
ATOM 768 C CA . TYR A 1 100 ? 20.769 -6.275 -28.296 1.00 74.19 100 TYR A CA 1
ATOM 769 C C . TYR A 1 100 ? 21.398 -7.114 -29.410 1.00 74.19 100 TYR A C 1
ATOM 771 O O . TYR A 1 100 ? 20.758 -8.005 -29.966 1.00 74.19 100 TYR A O 1
ATOM 779 N N . VAL A 1 101 ? 22.663 -6.829 -29.717 1.00 69.50 101 VAL A N 1
ATOM 780 C CA . VAL A 1 101 ? 23.464 -7.600 -30.669 1.00 69.50 101 VAL A CA 1
ATOM 781 C C . VAL A 1 101 ? 24.347 -8.552 -29.857 1.00 69.50 101 VAL A C 1
ATOM 783 O O . VAL A 1 101 ? 25.239 -8.062 -29.162 1.00 69.50 101 VAL A O 1
ATOM 786 N N . PRO A 1 102 ? 24.115 -9.876 -29.909 1.00 68.56 102 PRO A N 1
ATOM 787 C CA . PRO A 1 102 ? 24.923 -10.830 -29.161 1.00 68.56 102 PRO A CA 1
ATOM 788 C C . PRO A 1 102 ? 26.383 -10.797 -29.613 1.00 68.56 102 PRO A C 1
ATOM 790 O O . PRO A 1 102 ? 26.690 -10.728 -30.807 1.00 68.56 102 PRO A O 1
ATOM 793 N N . LEU A 1 103 ? 27.294 -10.847 -28.640 1.00 76.06 103 LEU A N 1
ATOM 794 C CA . LEU A 1 103 ? 28.712 -11.096 -28.894 1.00 76.06 103 LEU A CA 1
ATOM 795 C C . LEU A 1 103 ? 28.870 -12.525 -29.429 1.00 76.06 103 LEU A C 1
ATOM 797 O O . LEU A 1 103 ? 28.067 -13.394 -29.102 1.00 76.06 103 LEU A O 1
ATOM 801 N N . ALA A 1 104 ? 29.894 -12.765 -30.255 1.00 65.81 104 ALA A N 1
ATOM 802 C CA . ALA A 1 104 ? 30.021 -13.917 -31.164 1.00 65.81 104 ALA A CA 1
ATOM 803 C C . ALA A 1 104 ? 30.013 -15.334 -30.532 1.00 65.81 104 ALA A C 1
ATOM 805 O O . ALA A 1 104 ? 30.207 -16.313 -31.245 1.00 65.81 104 ALA A O 1
ATOM 806 N N . GLU A 1 105 ? 29.755 -15.468 -29.234 1.00 73.00 105 GLU A N 1
ATOM 807 C CA . GLU A 1 105 ? 29.683 -16.740 -28.510 1.00 73.00 105 GLU A CA 1
ATOM 808 C C . GLU A 1 105 ? 28.477 -16.838 -27.554 1.00 73.00 105 GLU A C 1
ATOM 810 O O . GLU A 1 105 ? 28.326 -17.836 -26.848 1.00 73.00 105 GLU A O 1
ATOM 815 N N . GLU A 1 106 ? 27.585 -15.842 -27.521 1.00 71.12 106 GLU A N 1
ATOM 816 C CA . GLU A 1 106 ? 26.380 -15.914 -26.693 1.00 71.12 106 GLU A CA 1
ATOM 817 C C . GLU A 1 106 ? 25.331 -16.826 -27.336 1.00 71.12 106 GLU A C 1
ATOM 819 O O . GLU A 1 106 ? 24.819 -16.574 -28.426 1.00 71.12 106 GLU A O 1
ATOM 824 N N . THR A 1 107 ? 25.010 -17.914 -26.637 1.00 67.69 107 THR A N 1
ATOM 825 C CA . THR A 1 107 ? 23.949 -18.851 -27.009 1.00 67.69 107 THR A CA 1
ATOM 826 C C . THR A 1 107 ? 22.725 -18.579 -26.136 1.00 67.69 107 THR A C 1
ATOM 828 O O . THR A 1 107 ? 22.695 -18.924 -24.958 1.00 67.69 107 THR A O 1
ATOM 831 N N . GLY A 1 108 ? 21.714 -17.922 -26.706 1.00 67.94 108 GLY A N 1
ATOM 832 C CA . GLY A 1 108 ? 20.456 -17.603 -26.029 1.00 67.94 108 GLY A CA 1
ATOM 833 C C . GLY A 1 108 ? 19.419 -17.019 -26.989 1.00 67.94 108 GLY A C 1
ATOM 834 O O . GLY A 1 108 ? 19.767 -16.339 -27.951 1.00 67.94 108 GLY A O 1
ATOM 835 N N . GLU A 1 109 ? 18.137 -17.296 -26.748 1.00 70.31 109 GLU A N 1
ATOM 836 C CA . GLU A 1 109 ? 17.026 -16.689 -27.489 1.00 70.31 109 GLU A CA 1
ATOM 837 C C . GLU A 1 109 ? 16.605 -15.390 -26.791 1.00 70.31 109 GLU A C 1
ATOM 839 O O . GLU A 1 109 ? 16.325 -15.375 -25.592 1.00 70.31 109 GLU A O 1
ATOM 844 N N . HIS A 1 110 ? 16.613 -14.274 -27.523 1.00 73.31 110 HIS A N 1
ATOM 845 C CA . HIS A 1 110 ? 16.336 -12.950 -26.969 1.00 73.31 110 HIS A CA 1
ATOM 846 C C . HIS A 1 110 ? 14.911 -12.543 -27.328 1.00 73.31 110 HIS A C 1
ATOM 848 O O . HIS A 1 110 ? 14.619 -12.179 -28.467 1.00 73.31 110 HIS A O 1
ATOM 854 N N . ALA A 1 111 ? 14.015 -12.572 -26.344 1.00 75.81 111 ALA A N 1
ATOM 855 C CA . ALA A 1 111 ? 12.663 -12.069 -26.526 1.00 75.81 111 ALA A CA 1
ATOM 856 C C . ALA A 1 111 ? 12.675 -10.529 -26.552 1.00 75.81 111 ALA A C 1
ATOM 858 O O . ALA A 1 111 ? 13.057 -9.869 -25.583 1.00 75.81 111 ALA A O 1
ATOM 859 N N . SER A 1 112 ? 12.235 -9.943 -27.667 1.00 81.12 112 SER A N 1
ATOM 860 C CA . SER A 1 112 ? 12.086 -8.488 -27.826 1.00 81.12 112 SER A CA 1
ATOM 861 C C . SER A 1 112 ? 10.888 -7.927 -27.051 1.00 81.12 112 SER A C 1
ATOM 863 O O . SER A 1 112 ? 10.832 -6.730 -26.760 1.00 81.12 112 SER A O 1
ATOM 865 N N . SER A 1 113 ? 9.941 -8.786 -26.676 1.00 83.81 113 SER A N 1
ATOM 866 C CA . SER A 1 113 ? 8.811 -8.463 -25.810 1.00 83.81 113 SER A CA 1
ATOM 867 C C . SER A 1 113 ? 8.239 -9.722 -25.164 1.00 83.81 113 SER A C 1
ATOM 869 O O . SER A 1 113 ? 8.455 -10.827 -25.660 1.00 83.81 113 SER A O 1
ATOM 871 N N . VAL A 1 114 ? 7.505 -9.542 -24.070 1.00 85.44 114 VAL A N 1
ATOM 872 C CA . VAL A 1 114 ? 6.728 -10.597 -23.409 1.00 85.44 114 VAL A CA 1
ATOM 873 C C . VAL A 1 114 ? 5.281 -10.128 -23.311 1.00 85.44 114 VAL A C 1
ATOM 875 O O . VAL A 1 114 ? 5.047 -8.991 -22.903 1.00 85.44 114 VAL A O 1
ATOM 878 N N . GLY A 1 115 ? 4.334 -10.991 -23.692 1.00 83.00 115 GLY A N 1
ATOM 879 C CA . GLY A 1 115 ? 2.908 -10.646 -23.762 1.00 83.00 115 GLY A CA 1
ATOM 880 C C . GLY A 1 115 ? 2.160 -10.662 -22.426 1.00 83.00 115 GLY A C 1
ATOM 881 O O . GLY A 1 115 ? 1.167 -9.961 -22.270 1.00 83.00 115 GLY A O 1
ATOM 882 N N . ASP A 1 116 ? 2.653 -11.421 -21.444 1.00 84.00 116 ASP A N 1
ATOM 883 C CA . ASP A 1 116 ? 2.110 -11.477 -20.075 1.00 84.00 116 ASP A CA 1
ATOM 884 C C . ASP A 1 116 ? 3.182 -11.106 -19.040 1.00 84.00 116 ASP A C 1
ATOM 886 O O . ASP A 1 116 ? 3.419 -11.785 -18.042 1.00 84.00 116 ASP A O 1
ATOM 890 N N . GLY A 1 117 ? 3.916 -10.031 -19.320 1.00 88.38 117 GLY A N 1
ATOM 891 C CA . GLY A 1 117 ? 4.914 -9.512 -18.402 1.00 88.38 117 GLY A CA 1
ATOM 892 C C . GLY A 1 117 ? 4.260 -8.834 -17.197 1.00 88.38 117 GLY A C 1
ATOM 893 O O . GLY A 1 117 ? 3.286 -8.092 -17.333 1.00 88.38 117 GLY A O 1
ATOM 894 N N . LYS A 1 118 ? 4.821 -9.044 -16.004 1.00 89.69 118 LYS A N 1
ATOM 895 C CA . LYS A 1 118 ? 4.328 -8.457 -14.751 1.00 89.69 118 LYS A CA 1
ATOM 896 C C . LYS A 1 118 ? 5.434 -7.658 -14.082 1.00 89.69 118 LYS A C 1
ATOM 898 O O . LYS A 1 118 ? 6.514 -8.178 -13.824 1.00 89.69 118 LYS A O 1
ATOM 903 N N . ILE A 1 119 ? 5.159 -6.392 -13.789 1.00 91.25 119 ILE A N 1
ATOM 904 C CA . ILE A 1 119 ? 6.044 -5.513 -13.021 1.00 91.25 119 ILE A CA 1
ATOM 905 C C . ILE A 1 119 ? 5.261 -4.981 -11.835 1.00 91.25 119 ILE A C 1
ATOM 907 O O . ILE A 1 119 ? 4.165 -4.453 -12.007 1.00 91.25 119 ILE A O 1
ATOM 911 N N . ILE A 1 120 ? 5.848 -5.070 -10.646 1.00 93.75 120 ILE A N 1
ATOM 912 C CA . ILE A 1 120 ? 5.327 -4.440 -9.437 1.00 93.75 120 ILE A CA 1
ATOM 913 C C . ILE A 1 120 ? 6.366 -3.441 -8.934 1.00 93.75 120 ILE A C 1
ATOM 915 O O . ILE A 1 120 ? 7.555 -3.745 -8.877 1.00 93.75 120 ILE A O 1
ATOM 919 N N . ILE A 1 121 ? 5.907 -2.242 -8.586 1.00 95.44 121 ILE A N 1
ATOM 920 C CA . ILE A 1 121 ? 6.713 -1.178 -7.990 1.00 95.44 121 ILE A CA 1
ATOM 921 C C . ILE A 1 121 ? 6.129 -0.874 -6.617 1.00 95.44 121 ILE A C 1
ATOM 923 O O . ILE A 1 121 ? 4.921 -0.671 -6.488 1.00 95.44 121 ILE A O 1
ATOM 927 N N . ILE A 1 122 ? 6.991 -0.828 -5.606 1.00 96.50 122 ILE A N 1
ATOM 928 C CA . ILE A 1 122 ? 6.637 -0.541 -4.216 1.00 96.50 122 ILE A CA 1
ATOM 929 C C . ILE A 1 122 ? 7.444 0.679 -3.786 1.00 96.50 122 ILE A C 1
ATOM 931 O O . ILE A 1 122 ? 8.649 0.746 -4.023 1.00 96.50 122 ILE A O 1
ATOM 935 N N . GLY A 1 123 ? 6.778 1.646 -3.164 1.00 96.12 123 GLY A N 1
ATOM 936 C CA . GLY A 1 123 ? 7.362 2.916 -2.738 1.00 96.12 123 GLY A CA 1
ATOM 937 C C . GLY A 1 123 ? 8.244 2.827 -1.492 1.00 96.12 123 GLY A C 1
ATOM 938 O O . GLY A 1 123 ? 8.544 3.856 -0.896 1.00 96.12 123 GLY A O 1
ATOM 939 N N . ASP A 1 124 ? 8.630 1.628 -1.060 1.00 95.94 124 ASP A N 1
ATOM 940 C CA . ASP A 1 124 ? 9.491 1.426 0.098 1.00 95.94 124 ASP A CA 1
ATOM 941 C C . ASP A 1 124 ? 10.429 0.230 -0.100 1.00 95.94 124 ASP A C 1
ATOM 943 O O . ASP A 1 124 ? 10.036 -0.822 -0.604 1.00 95.94 124 ASP A O 1
ATOM 947 N N . ALA A 1 125 ? 11.676 0.409 0.327 1.00 93.75 125 ALA A N 1
ATOM 948 C CA . ALA A 1 125 ? 12.721 -0.605 0.276 1.00 93.75 125 ALA A CA 1
ATOM 949 C C . ALA A 1 125 ? 12.889 -1.355 1.609 1.00 93.75 125 ALA A C 1
ATOM 951 O O . ALA A 1 125 ? 13.514 -2.411 1.631 1.00 93.75 125 ALA A O 1
ATOM 952 N N . ASN A 1 126 ? 12.364 -0.826 2.721 1.00 93.06 126 ASN A N 1
ATOM 953 C CA . ASN A 1 126 ? 12.662 -1.329 4.064 1.00 93.06 126 ASN A CA 1
ATOM 954 C C . ASN A 1 126 ? 11.560 -2.210 4.672 1.00 93.06 126 ASN A C 1
ATOM 956 O O . ASN A 1 126 ? 11.804 -2.834 5.706 1.00 93.06 126 ASN A O 1
ATOM 960 N N . PHE A 1 127 ? 10.375 -2.296 4.059 1.00 93.94 127 PHE A N 1
ATOM 961 C CA . PHE A 1 127 ? 9.191 -2.959 4.623 1.00 93.94 127 PHE A CA 1
ATOM 962 C C . PHE A 1 127 ? 9.400 -4.445 4.944 1.00 93.94 127 PHE A C 1
ATOM 964 O O . PHE A 1 127 ? 8.670 -4.994 5.770 1.00 93.94 127 PHE A O 1
ATOM 971 N N . ILE A 1 128 ? 10.399 -5.082 4.326 1.00 94.25 128 ILE A N 1
ATOM 972 C CA . ILE A 1 128 ? 10.769 -6.493 4.526 1.00 94.25 128 ILE A CA 1
ATOM 973 C C . ILE A 1 128 ? 12.113 -6.703 5.230 1.00 94.25 128 ILE A C 1
ATOM 975 O O . ILE A 1 128 ? 12.540 -7.845 5.375 1.00 94.25 128 ILE A O 1
ATOM 979 N N . ASN A 1 129 ? 12.784 -5.648 5.700 1.00 94.00 129 ASN A N 1
ATOM 980 C CA . ASN A 1 129 ? 13.987 -5.829 6.517 1.00 94.00 129 ASN A CA 1
ATOM 981 C C . ASN A 1 129 ? 13.636 -6.560 7.820 1.00 94.00 129 ASN A C 1
ATOM 983 O O . ASN A 1 129 ? 12.525 -6.409 8.326 1.00 94.00 129 ASN A O 1
ATOM 987 N N . ASP A 1 130 ? 14.595 -7.271 8.420 1.00 91.06 130 ASP A N 1
ATOM 988 C CA . ASP A 1 130 ? 14.389 -8.137 9.596 1.00 91.06 130 ASP A CA 1
ATOM 989 C C . ASP A 1 130 ? 13.569 -7.487 10.726 1.00 91.06 130 ASP A C 1
ATOM 991 O O . ASP A 1 130 ? 12.695 -8.117 11.325 1.00 91.06 130 ASP A O 1
ATOM 995 N N . SER A 1 131 ? 13.802 -6.195 10.990 1.00 87.44 131 SER A N 1
ATOM 996 C CA . SER A 1 131 ? 13.083 -5.432 12.024 1.00 87.44 131 SER A CA 1
ATOM 997 C C . SER A 1 131 ? 11.595 -5.223 11.715 1.00 87.44 131 SER A C 1
ATOM 999 O O . SER A 1 131 ? 10.779 -5.159 12.635 1.00 87.44 131 SER A O 1
ATOM 1001 N N . PHE A 1 132 ? 11.239 -5.105 10.435 1.00 88.94 132 PHE A N 1
ATOM 1002 C CA . PHE A 1 132 ? 9.869 -4.897 9.968 1.00 88.94 132 PHE A CA 1
ATOM 1003 C C . PHE A 1 132 ? 9.177 -6.221 9.660 1.00 88.94 132 PHE A C 1
ATOM 1005 O O . 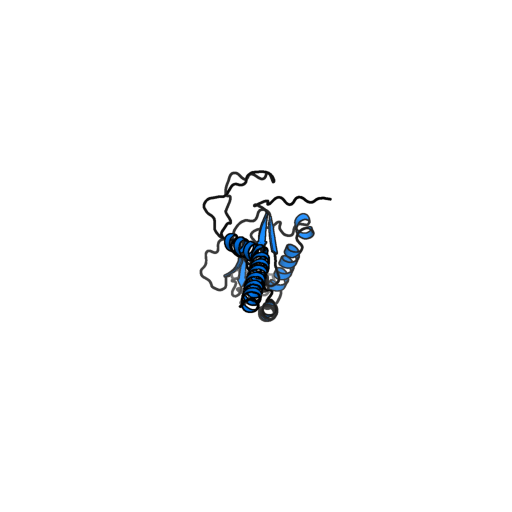PHE A 1 132 ? 8.054 -6.420 10.113 1.00 88.94 132 PHE A O 1
ATOM 1012 N N . ALA A 1 133 ? 9.863 -7.159 9.006 1.00 88.31 133 ALA A N 1
ATOM 1013 C CA . ALA A 1 133 ? 9.345 -8.492 8.716 1.00 88.31 133 ALA A CA 1
ATOM 1014 C C . ALA A 1 133 ? 8.947 -9.253 9.994 1.00 88.31 133 ALA A C 1
ATOM 1016 O O . ALA A 1 133 ? 7.878 -9.856 10.048 1.00 88.31 133 ALA A O 1
ATOM 1017 N N . GLY A 1 134 ? 9.758 -9.169 11.058 1.00 86.44 134 GLY A N 1
ATOM 1018 C CA . GLY A 1 134 ? 9.440 -9.798 12.345 1.00 86.44 134 GLY A CA 1
ATOM 1019 C C . GLY A 1 134 ? 8.311 -9.112 13.125 1.00 86.44 134 GLY A C 1
ATOM 1020 O O . GLY A 1 134 ? 7.703 -9.729 13.998 1.00 86.44 134 GLY A O 1
ATOM 1021 N N . ARG A 1 135 ? 8.021 -7.838 12.827 1.00 87.19 135 ARG A N 1
ATOM 1022 C CA . ARG A 1 135 ? 6.999 -7.037 13.521 1.00 87.19 135 ARG A CA 1
ATOM 1023 C C . ARG A 1 135 ? 5.657 -7.015 12.788 1.00 87.19 135 ARG A C 1
ATOM 1025 O O . ARG A 1 135 ? 4.618 -6.925 13.438 1.00 87.19 135 ARG A O 1
ATOM 1032 N N . TYR A 1 136 ? 5.683 -7.082 11.462 1.00 89.62 136 TYR A N 1
ATOM 1033 C CA . TYR A 1 136 ? 4.527 -6.960 10.583 1.00 89.62 136 TYR A CA 1
ATOM 1034 C C . TYR A 1 136 ? 4.457 -8.191 9.678 1.00 89.62 136 TYR A C 1
ATOM 1036 O O . TYR A 1 136 ? 4.963 -8.184 8.559 1.00 89.62 136 TYR A O 1
ATOM 1044 N N . ALA A 1 137 ? 3.816 -9.256 10.166 1.00 90.25 137 ALA A N 1
ATOM 1045 C CA . ALA A 1 137 ? 3.670 -10.502 9.412 1.00 90.25 137 ALA A CA 1
ATOM 1046 C C . ALA A 1 137 ? 3.006 -10.281 8.038 1.00 90.25 137 ALA A C 1
ATOM 1048 O O . ALA A 1 137 ? 3.394 -10.914 7.059 1.00 90.25 137 ALA A O 1
ATOM 1049 N N . ASP A 1 138 ? 2.078 -9.324 7.939 1.00 90.81 138 ASP A N 1
ATOM 1050 C CA . ASP A 1 138 ? 1.404 -8.994 6.681 1.00 90.81 138 ASP A CA 1
ATOM 1051 C C . ASP A 1 138 ? 2.355 -8.439 5.609 1.00 90.81 138 ASP A C 1
ATOM 1053 O O . ASP A 1 138 ? 2.128 -8.667 4.425 1.00 90.81 138 ASP A O 1
ATOM 1057 N N . ASN A 1 139 ? 3.463 -7.788 5.989 1.00 93.38 139 ASN A N 1
ATOM 1058 C CA . ASN A 1 139 ? 4.484 -7.353 5.030 1.00 93.38 139 ASN A CA 1
ATOM 1059 C C . ASN A 1 139 ? 5.189 -8.555 4.384 1.00 93.38 139 ASN A C 1
ATOM 1061 O O . ASN A 1 139 ? 5.498 -8.53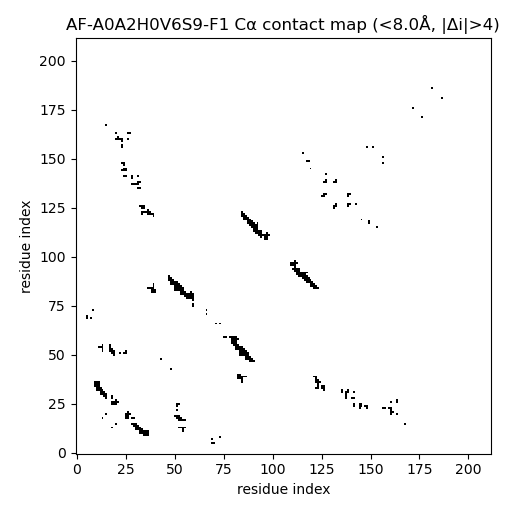3 3.192 1.00 93.38 139 ASN A O 1
ATOM 1065 N N . VAL A 1 140 ? 5.426 -9.616 5.161 1.00 93.25 140 VAL A N 1
ATOM 1066 C CA . VAL A 1 140 ? 6.009 -10.869 4.658 1.00 93.25 140 VAL A CA 1
ATOM 1067 C C . VAL A 1 140 ? 5.009 -11.578 3.751 1.00 93.25 140 VAL A C 1
ATOM 1069 O O . VAL A 1 140 ? 5.374 -11.992 2.652 1.00 93.25 140 VAL A O 1
ATOM 1072 N N . THR A 1 141 ? 3.743 -11.656 4.167 1.00 92.12 141 THR A N 1
ATOM 1073 C CA . THR A 1 141 ? 2.654 -12.197 3.343 1.00 92.12 141 THR A CA 1
ATOM 1074 C C . THR A 1 141 ? 2.516 -11.427 2.030 1.00 92.12 141 THR A C 1
ATOM 1076 O O . THR A 1 141 ? 2.372 -12.037 0.975 1.00 92.12 141 THR A O 1
ATOM 1079 N N . PHE A 1 142 ? 2.617 -10.095 2.061 1.00 93.50 142 PHE A N 1
ATOM 1080 C CA . PHE A 1 142 ? 2.591 -9.265 0.858 1.00 93.50 142 PHE A CA 1
ATOM 1081 C C . PHE A 1 142 ? 3.739 -9.604 -0.088 1.00 93.50 142 PHE A C 1
ATOM 1083 O O . PHE A 1 142 ? 3.503 -9.817 -1.275 1.00 93.50 142 PHE A O 1
ATOM 1090 N N . MET A 1 143 ? 4.964 -9.726 0.429 1.00 94.06 143 MET A N 1
ATOM 1091 C CA . MET A 1 143 ? 6.108 -10.112 -0.394 1.00 94.06 143 MET A CA 1
ATOM 1092 C C . MET A 1 143 ? 5.929 -11.511 -1.004 1.00 94.06 143 MET A C 1
ATOM 1094 O O . MET A 1 143 ? 6.187 -11.695 -2.190 1.00 94.06 143 MET A O 1
ATOM 1098 N N . GLN A 1 144 ? 5.425 -12.483 -0.239 1.00 91.44 144 GLN A N 1
ATOM 1099 C CA . GLN A 1 144 ? 5.113 -13.819 -0.763 1.00 91.44 144 GLN A CA 1
ATOM 1100 C C . GLN A 1 144 ? 4.052 -13.763 -1.868 1.00 91.44 144 GLN A C 1
ATOM 1102 O O . GLN A 1 144 ? 4.254 -14.339 -2.932 1.00 91.44 144 GLN A O 1
ATOM 1107 N N . ASN A 1 145 ? 2.967 -13.009 -1.663 1.00 90.94 145 ASN A N 1
ATOM 1108 C CA . ASN A 1 145 ? 1.925 -12.837 -2.674 1.00 90.94 145 ASN A CA 1
ATOM 1109 C C . ASN A 1 145 ? 2.458 -12.162 -3.944 1.00 90.94 145 ASN A C 1
ATOM 1111 O O . ASN A 1 145 ? 2.034 -12.524 -5.035 1.00 90.94 145 ASN A O 1
ATOM 1115 N N . ILE A 1 146 ? 3.380 -11.201 -3.828 1.00 92.44 146 ILE A N 1
ATOM 1116 C CA . ILE A 1 146 ? 4.037 -10.566 -4.979 1.00 92.44 146 ILE A CA 1
ATOM 1117 C C . ILE A 1 146 ? 4.882 -11.580 -5.744 1.00 92.44 146 ILE A C 1
ATOM 1119 O O . ILE A 1 146 ? 4.778 -11.655 -6.967 1.00 92.44 146 ILE A O 1
ATOM 1123 N N . VAL A 1 147 ? 5.702 -12.363 -5.037 1.00 92.25 147 VAL A N 1
ATOM 1124 C CA . VAL A 1 147 ? 6.533 -13.401 -5.657 1.00 92.25 147 VAL A CA 1
ATOM 1125 C C . VAL A 1 147 ? 5.652 -14.425 -6.369 1.00 92.25 147 VAL A C 1
ATOM 1127 O O . VAL A 1 147 ? 5.890 -14.700 -7.543 1.00 92.25 147 VAL A O 1
ATOM 1130 N N . ASP A 1 148 ? 4.597 -14.915 -5.716 1.00 87.75 148 ASP A N 1
ATOM 1131 C CA . ASP A 1 148 ? 3.597 -15.795 -6.327 1.00 87.75 148 ASP A CA 1
ATOM 1132 C C . ASP A 1 148 ? 2.971 -15.141 -7.568 1.00 87.75 148 ASP A C 1
ATOM 1134 O O . ASP A 1 148 ? 2.907 -15.747 -8.633 1.00 87.75 148 ASP A O 1
ATOM 1138 N N . PHE A 1 149 ? 2.520 -13.891 -7.453 1.00 87.75 149 PHE A N 1
ATOM 1139 C CA . PHE A 1 149 ? 1.812 -13.176 -8.515 1.00 87.75 149 PHE A CA 1
ATOM 1140 C C . PHE A 1 149 ? 2.670 -12.970 -9.767 1.00 87.75 149 PHE A C 1
ATOM 1142 O O . PHE A 1 149 ? 2.175 -13.097 -10.890 1.00 87.75 149 PHE A O 1
ATOM 1149 N N . VAL A 1 150 ? 3.948 -12.639 -9.579 1.00 89.75 150 VAL A N 1
ATOM 1150 C CA . VAL A 1 150 ? 4.899 -12.429 -10.676 1.00 89.75 150 VAL A CA 1
ATOM 1151 C C . VAL A 1 150 ? 5.374 -13.762 -11.263 1.00 89.75 150 VAL A C 1
ATOM 1153 O O . VAL A 1 150 ? 5.665 -13.812 -12.454 1.00 89.75 150 VAL A O 1
ATOM 1156 N N . SER A 1 151 ? 5.418 -14.836 -10.466 1.00 88.25 151 SER A N 1
ATOM 1157 C CA . SER A 1 151 ? 5.937 -16.144 -10.901 1.00 88.25 151 SER A CA 1
ATOM 1158 C C . SER A 1 151 ? 4.884 -17.058 -11.534 1.00 88.25 151 SER A C 1
ATOM 1160 O O . SER A 1 151 ? 5.235 -17.927 -12.326 1.00 88.25 151 SER A O 1
ATOM 1162 N N . LEU A 1 152 ? 3.612 -16.916 -11.157 1.00 80.06 152 LEU A N 1
ATOM 1163 C CA . LEU A 1 152 ? 2.512 -17.748 -11.653 1.00 80.06 152 LEU A CA 1
ATOM 1164 C C . LEU A 1 152 ? 1.887 -17.158 -12.917 1.00 80.06 152 LEU A C 1
ATOM 1166 O O . LEU A 1 152 ? 1.878 -15.943 -13.097 1.00 80.06 152 LEU A O 1
ATOM 1170 N N . ASP A 1 153 ? 1.280 -18.004 -13.748 1.00 70.12 153 ASP A N 1
ATOM 1171 C CA . ASP A 1 153 ? 0.519 -17.569 -14.923 1.00 70.12 153 ASP A CA 1
ATOM 1172 C C . ASP A 1 153 ? -0.774 -16.829 -14.538 1.00 70.12 153 ASP A C 1
ATOM 1174 O O . ASP A 1 153 ? -1.397 -17.088 -13.501 1.00 70.12 153 ASP A O 1
ATOM 1178 N N . SER A 1 154 ? -1.180 -15.873 -15.379 1.00 63.59 154 SER A N 1
ATOM 1179 C CA . SER A 1 154 ? -2.357 -15.010 -15.181 1.00 63.59 154 SER A CA 1
ATOM 1180 C C . SER A 1 154 ? -3.675 -15.771 -14.956 1.00 63.59 154 SER A C 1
ATOM 1182 O O . SER A 1 154 ? -4.477 -15.344 -14.123 1.00 63.59 154 SER A O 1
ATOM 1184 N N . ASP A 1 155 ? -3.867 -16.933 -15.583 1.00 61.62 155 ASP A N 1
ATOM 1185 C CA . ASP A 1 155 ? -5.092 -17.742 -15.452 1.00 61.62 155 ASP A CA 1
ATOM 1186 C C . ASP A 1 155 ? -5.305 -18.323 -14.038 1.00 61.62 155 ASP A C 1
ATOM 1188 O O . ASP A 1 155 ? -6.440 -18.504 -13.588 1.00 61.62 155 ASP A O 1
ATOM 1192 N N . LEU A 1 156 ? -4.225 -18.583 -13.291 1.00 60.84 156 LEU A N 1
ATOM 1193 C CA . LEU A 1 156 ? -4.296 -19.133 -11.929 1.00 60.84 156 LEU A CA 1
ATOM 1194 C C . LEU A 1 156 ? -4.595 -18.056 -10.873 1.00 60.84 156 LEU A C 1
ATOM 1196 O O . LEU A 1 156 ? -5.151 -18.342 -9.810 1.00 60.84 156 LEU A O 1
ATOM 1200 N N . ILE A 1 157 ? -4.264 -16.802 -11.178 1.00 60.84 157 ILE A N 1
ATOM 1201 C CA . ILE A 1 157 ? -4.434 -15.639 -10.300 1.00 60.84 157 ILE A CA 1
ATOM 1202 C C . ILE A 1 157 ? -5.921 -15.276 -10.162 1.00 60.84 157 ILE A C 1
ATOM 1204 O O . ILE A 1 157 ? -6.392 -15.012 -9.052 1.00 60.84 157 ILE A O 1
ATOM 1208 N N . THR A 1 158 ? -6.686 -15.330 -11.258 1.00 56.62 158 THR A N 1
ATOM 1209 C CA . THR A 1 158 ? -8.117 -14.973 -11.280 1.00 56.62 158 THR A CA 1
ATOM 1210 C C . THR A 1 158 ? -8.982 -15.897 -10.413 1.00 56.62 158 THR A C 1
ATOM 1212 O O . THR A 1 158 ? -9.970 -15.451 -9.828 1.00 56.62 158 THR A O 1
ATOM 1215 N N . ILE A 1 159 ? -8.608 -17.172 -10.263 1.00 55.69 159 ILE A N 1
ATOM 1216 C CA . ILE A 1 159 ? -9.357 -18.135 -9.435 1.00 55.69 159 ILE A CA 1
ATOM 1217 C C . ILE A 1 159 ? -9.142 -17.862 -7.934 1.00 55.69 159 ILE A C 1
ATOM 1219 O O . ILE A 1 159 ? -10.079 -18.000 -7.150 1.00 55.69 159 ILE A O 1
ATOM 1223 N N . ARG A 1 160 ? -7.943 -17.413 -7.526 1.00 54.56 160 ARG A N 1
ATOM 1224 C CA . ARG A 1 160 ? -7.595 -17.138 -6.116 1.00 54.56 160 ARG A CA 1
ATOM 1225 C C . ARG A 1 160 ? -8.256 -15.866 -5.572 1.00 54.56 160 ARG A C 1
ATOM 1227 O O . ARG A 1 160 ? -8.582 -15.830 -4.388 1.00 54.56 160 ARG A O 1
ATOM 1234 N N . ALA A 1 161 ? -8.456 -14.847 -6.412 1.00 53.91 161 ALA A N 1
ATOM 1235 C CA . ALA A 1 161 ? -9.070 -13.575 -6.009 1.00 53.91 161 ALA A CA 1
ATOM 1236 C C . ALA A 1 161 ? -10.580 -13.703 -5.735 1.00 53.91 161 ALA A C 1
ATOM 1238 O O . ALA A 1 161 ? -11.106 -13.079 -4.821 1.00 53.91 161 ALA A O 1
ATOM 1239 N N . LYS A 1 162 ? -11.280 -14.582 -6.466 1.00 54.12 162 LYS A N 1
ATOM 1240 C CA . LYS A 1 162 ? -12.738 -14.762 -6.346 1.00 54.12 162 LYS A CA 1
ATOM 1241 C C . LYS A 1 162 ? -13.194 -15.355 -5.000 1.00 54.12 162 LYS A C 1
ATOM 1243 O O . LYS A 1 162 ? -14.372 -15.266 -4.667 1.00 54.12 162 LYS A O 1
ATOM 1248 N N . ASP A 1 163 ? -12.279 -15.963 -4.248 1.0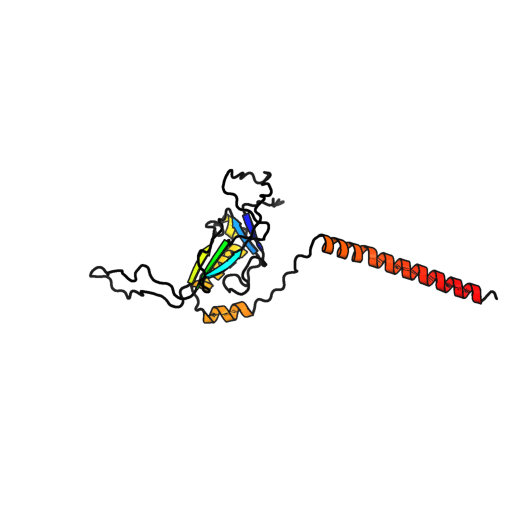0 50.03 163 ASP A N 1
ATOM 1249 C CA . ASP A 1 163 ? -12.534 -16.556 -2.928 1.00 50.03 163 ASP A CA 1
ATOM 1250 C C . ASP A 1 163 ? -12.411 -15.532 -1.782 1.00 50.03 163 ASP A C 1
ATOM 1252 O O . ASP A 1 163 ? -12.764 -15.828 -0.643 1.00 50.03 163 ASP A O 1
ATOM 1256 N N . VAL A 1 164 ? -11.927 -14.313 -2.059 1.00 51.56 164 VAL A N 1
ATOM 1257 C CA . VAL A 1 164 ? -11.722 -13.294 -1.025 1.00 51.56 164 VAL A CA 1
ATOM 1258 C C . VAL A 1 164 ? -12.872 -12.304 -1.000 1.00 51.56 164 VAL A C 1
ATOM 1260 O O . VAL A 1 164 ? -12.846 -11.244 -1.613 1.00 51.56 164 VAL A O 1
ATOM 1263 N N . SER A 1 165 ? -13.916 -12.669 -0.268 1.00 46.28 165 SER A N 1
ATOM 1264 C CA . SER A 1 165 ? -14.903 -11.711 0.221 1.00 46.28 165 SER A CA 1
ATOM 1265 C C . SER A 1 165 ? -14.864 -11.740 1.741 1.00 46.28 165 SER A C 1
ATOM 1267 O O . SER A 1 165 ? -15.776 -12.264 2.379 1.00 46.28 165 SER A O 1
ATOM 1269 N N . ASP A 1 166 ? -13.798 -11.194 2.326 1.00 51.41 166 ASP A N 1
ATOM 1270 C CA . ASP A 1 166 ? -13.896 -10.742 3.709 1.00 51.41 166 ASP A CA 1
ATOM 1271 C C . ASP A 1 166 ? -14.624 -9.396 3.724 1.00 51.41 166 ASP A C 1
ATOM 1273 O O . ASP A 1 166 ? -14.522 -8.577 2.812 1.00 51.41 166 ASP A O 1
ATOM 1277 N N . ARG A 1 167 ? -15.501 -9.235 4.713 1.00 53.69 167 ARG A N 1
ATOM 1278 C CA . ARG A 1 167 ? -16.369 -8.066 4.863 1.00 53.69 167 ARG A CA 1
ATOM 1279 C C . ARG A 1 167 ? -15.880 -7.269 6.064 1.00 53.69 167 ARG A C 1
ATOM 1281 O O . ARG A 1 167 ? -16.415 -7.468 7.161 1.00 53.69 167 ARG A O 1
ATOM 1288 N N . PRO A 1 168 ? -14.877 -6.394 5.904 1.00 55.97 168 PRO A N 1
ATOM 1289 C CA . PRO A 1 168 ? -14.487 -5.493 6.970 1.00 55.97 168 PRO A CA 1
ATOM 1290 C C . PRO A 1 168 ? -15.678 -4.615 7.341 1.00 55.97 168 PRO A C 1
ATOM 1292 O O . PRO A 1 168 ? -16.495 -4.216 6.506 1.00 55.97 168 PRO A O 1
ATOM 1295 N N . LEU A 1 169 ? -15.795 -4.330 8.633 1.00 59.00 169 LEU A N 1
ATOM 1296 C CA . LEU A 1 169 ? -16.812 -3.417 9.126 1.00 59.00 169 LEU A CA 1
ATOM 1297 C C . LEU A 1 169 ? -16.505 -2.024 8.574 1.00 59.00 169 LEU A C 1
ATOM 1299 O O . LEU A 1 169 ? -15.445 -1.468 8.846 1.00 59.00 169 LEU A O 1
ATOM 1303 N N . SER A 1 170 ? -17.441 -1.469 7.806 1.00 58.78 170 SER A N 1
ATOM 1304 C CA . SER A 1 170 ? -17.346 -0.108 7.284 1.00 58.78 170 SER A CA 1
ATOM 1305 C C . SER A 1 170 ? -17.137 0.885 8.427 1.00 58.78 170 SER A C 1
ATOM 1307 O O . SER A 1 170 ? -17.916 0.887 9.389 1.00 58.78 170 SER A O 1
ATOM 1309 N N . GLU A 1 171 ? -16.129 1.747 8.313 1.00 63.44 171 GLU A N 1
ATOM 1310 C CA . GLU A 1 171 ? -15.965 2.874 9.226 1.00 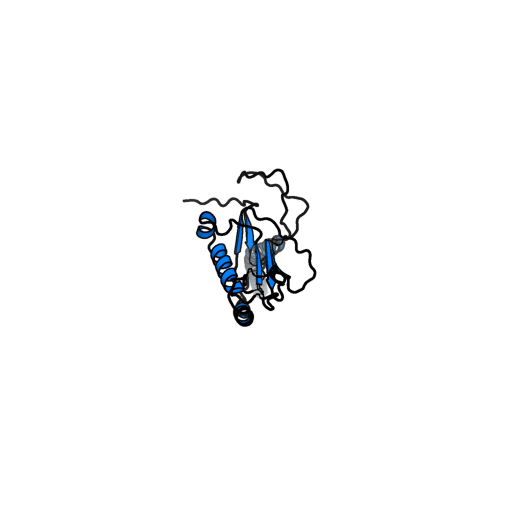63.44 171 GLU A CA 1
ATOM 1311 C C . GLU A 1 171 ? -17.167 3.813 9.076 1.00 63.44 171 GLU A C 1
ATOM 1313 O O . GLU A 1 171 ? -17.431 4.381 8.019 1.00 63.44 171 GLU A O 1
ATOM 1318 N N . ILE A 1 172 ? -17.959 3.898 10.141 1.00 75.25 172 ILE A N 1
ATOM 1319 C CA . ILE A 1 172 ? -19.132 4.765 10.229 1.00 75.25 172 ILE A CA 1
ATOM 1320 C C . ILE A 1 172 ? -18.666 6.106 10.786 1.00 75.25 172 ILE A C 1
ATOM 1322 O O . ILE A 1 172 ? -17.912 6.124 11.758 1.00 75.25 172 ILE A O 1
ATOM 1326 N N . GLU A 1 173 ? -19.172 7.203 10.227 1.00 76.62 173 GLU A N 1
ATOM 1327 C CA . GLU A 1 173 ? -18.927 8.567 10.704 1.00 76.62 173 GLU A CA 1
ATOM 1328 C C . GLU A 1 173 ? -19.070 8.674 12.236 1.00 76.62 173 GLU A C 1
ATOM 1330 O O . GLU A 1 173 ? -20.047 8.187 12.823 1.00 76.62 173 GLU A O 1
ATOM 1335 N N . ASP A 1 174 ? -18.115 9.338 12.894 1.00 75.44 174 ASP A N 1
ATOM 1336 C CA . ASP A 1 174 ? -18.023 9.400 14.359 1.00 75.44 174 ASP A CA 1
ATOM 1337 C C . ASP A 1 174 ? -19.295 9.941 15.031 1.00 75.44 174 ASP A C 1
ATOM 1339 O O . ASP A 1 174 ? -19.697 9.467 16.102 1.00 75.44 174 ASP A O 1
ATOM 1343 N N . GLY A 1 175 ? -19.983 10.888 14.383 1.00 80.38 175 GLY A N 1
ATOM 1344 C CA . GLY A 1 175 ? -21.273 11.410 14.843 1.00 80.38 175 GLY A CA 1
ATOM 1345 C C . GLY A 1 175 ? -22.370 10.342 14.851 1.00 80.38 175 GLY A C 1
ATOM 1346 O O . GLY A 1 175 ? -23.086 10.177 15.845 1.00 80.38 175 GLY A O 1
ATOM 1347 N N . SER A 1 176 ? -22.449 9.548 13.784 1.00 78.00 176 SER A N 1
ATOM 1348 C CA . SER A 1 176 ? -23.392 8.432 13.660 1.00 78.00 176 SER A CA 1
ATOM 1349 C C . SER A 1 176 ? -23.081 7.323 14.666 1.00 78.00 176 SER A C 1
ATOM 1351 O O . SER A 1 176 ? -23.981 6.821 15.345 1.00 78.00 176 SER A O 1
ATOM 1353 N N . LYS A 1 177 ? -21.796 7.007 14.861 1.00 82.38 177 LYS A N 1
ATOM 1354 C CA . LYS A 1 177 ? -21.327 6.039 15.864 1.00 82.38 177 LYS A CA 1
ATOM 1355 C C . LYS A 1 177 ? -21.723 6.455 17.283 1.00 82.38 177 LYS A C 1
ATOM 1357 O O . LYS A 1 177 ? -22.203 5.631 18.067 1.00 82.38 177 LYS A O 1
ATOM 1362 N N . LYS A 1 178 ? -21.579 7.743 17.608 1.00 86.06 178 LYS A N 1
ATOM 1363 C CA . LYS A 1 178 ? -21.961 8.317 18.905 1.00 86.06 178 LYS A CA 1
ATOM 1364 C C . LYS A 1 178 ? -23.475 8.260 19.127 1.00 86.06 178 LYS A C 1
ATOM 1366 O O . LYS A 1 178 ? -23.910 7.825 20.195 1.00 86.06 178 LYS A O 1
ATOM 1371 N N . ASN A 1 179 ? -24.270 8.625 18.123 1.00 88.81 179 ASN A N 1
ATOM 1372 C CA . ASN A 1 179 ? -25.731 8.598 18.207 1.00 88.81 179 ASN A CA 1
ATOM 1373 C C . ASN A 1 179 ? -26.274 7.174 18.384 1.00 88.81 179 ASN A C 1
ATOM 1375 O O . ASN A 1 179 ? -27.068 6.944 19.294 1.00 88.81 179 ASN A O 1
ATOM 1379 N N . ILE A 1 180 ? -25.795 6.206 17.591 1.00 87.88 180 ILE A N 1
ATOM 1380 C CA . ILE A 1 180 ? -26.193 4.791 17.711 1.00 87.88 180 ILE A CA 1
ATOM 1381 C C . ILE A 1 180 ? -25.826 4.245 19.096 1.00 87.88 180 ILE A C 1
ATOM 1383 O O . ILE A 1 180 ? -26.634 3.571 19.738 1.00 87.88 180 ILE 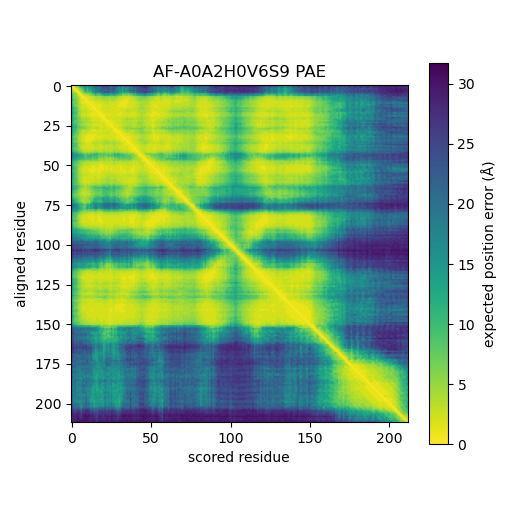A O 1
ATOM 1387 N N . LYS A 1 181 ? -24.628 4.573 19.600 1.00 87.56 181 LYS A N 1
ATOM 1388 C CA . LYS A 1 181 ? -24.184 4.149 20.932 1.00 87.56 181 LYS A CA 1
ATOM 1389 C C . LYS A 1 181 ? -25.101 4.685 22.031 1.00 87.56 181 LYS A C 1
ATOM 1391 O O . LYS A 1 181 ? -25.556 3.910 22.868 1.00 87.56 181 LYS A O 1
ATOM 1396 N N . TYR A 1 182 ? -25.396 5.985 22.035 1.00 93.12 182 TYR A N 1
ATOM 1397 C CA . TYR A 1 182 ? -26.252 6.571 23.068 1.00 93.12 182 TYR A CA 1
ATOM 1398 C C . TYR A 1 182 ? -27.714 6.152 22.942 1.00 93.12 182 TYR A C 1
ATOM 1400 O O . TYR A 1 182 ? -28.358 5.929 23.966 1.00 93.12 182 TYR A O 1
ATOM 1408 N N . PHE A 1 183 ? -28.220 5.969 21.723 1.00 92.81 183 PHE A N 1
ATOM 1409 C CA . PHE A 1 183 ? -29.554 5.422 21.507 1.00 92.81 183 PHE A CA 1
ATOM 1410 C C . PHE A 1 183 ? -29.679 4.010 22.084 1.00 92.81 183 PHE A C 1
ATOM 1412 O O . PHE A 1 183 ? -30.639 3.738 22.792 1.00 92.81 183 PHE A O 1
ATOM 1419 N N . ASN A 1 184 ? -28.694 3.132 21.880 1.00 91.12 184 ASN A N 1
ATOM 1420 C CA . ASN A 1 184 ? -28.734 1.790 22.469 1.00 91.12 184 ASN A CA 1
ATOM 1421 C C . ASN A 1 184 ? -28.585 1.805 23.999 1.00 91.12 184 ASN A C 1
ATOM 1423 O O . ASN A 1 184 ? -29.266 1.045 24.684 1.00 91.12 184 ASN A O 1
ATOM 1427 N N . VAL A 1 185 ? -27.736 2.680 24.549 1.00 92.38 185 VAL A N 1
ATOM 1428 C CA . VAL A 1 185 ? -27.524 2.786 26.006 1.00 92.38 185 VAL A CA 1
ATOM 1429 C C . VAL A 1 185 ? -28.757 3.335 26.724 1.00 92.38 185 VAL A C 1
ATOM 1431 O O . VAL A 1 185 ? -29.157 2.795 27.752 1.00 92.38 185 VAL A O 1
ATOM 1434 N N . PHE A 1 186 ? -29.365 4.403 26.207 1.00 95.12 186 PHE A N 1
ATOM 1435 C CA . PHE A 1 186 ? -30.491 5.062 26.873 1.00 95.12 186 PHE A CA 1
ATOM 1436 C C . PHE A 1 186 ? -31.854 4.575 26.386 1.00 95.12 186 PHE A C 1
ATOM 1438 O O . PHE A 1 186 ? -32.827 4.643 27.135 1.00 95.12 186 PHE A O 1
ATOM 1445 N N . GLY A 1 187 ? -31.940 4.059 25.162 1.00 94.06 187 GLY A N 1
ATOM 1446 C CA . GLY A 1 187 ? -33.185 3.605 24.550 1.00 94.06 187 GLY A CA 1
ATOM 1447 C C . GLY A 1 187 ? -33.830 2.474 25.338 1.00 94.06 187 GLY A C 1
ATOM 1448 O O . GLY A 1 187 ? -35.025 2.541 25.619 1.00 94.06 187 GLY A O 1
ATOM 1449 N N . LEU A 1 188 ? -33.045 1.492 25.795 1.00 93.12 188 LEU A N 1
ATOM 1450 C CA . LEU A 1 188 ? -33.571 0.412 26.635 1.00 93.12 188 LEU A CA 1
ATOM 1451 C C . LEU A 1 188 ? -34.142 0.952 27.956 1.00 93.12 188 LEU A C 1
ATOM 1453 O O . LEU A 1 188 ? -35.236 0.570 28.369 1.00 93.12 188 LEU A O 1
ATOM 1457 N N . THR A 1 189 ? -33.440 1.889 28.593 1.00 93.75 189 THR A N 1
ATOM 1458 C CA . THR A 1 189 ? -33.862 2.521 29.850 1.00 93.75 189 THR A CA 1
ATOM 1459 C C . THR A 1 189 ? -35.160 3.311 29.675 1.00 93.75 189 THR A C 1
ATOM 1461 O O . THR A 1 189 ? -36.062 3.217 30.508 1.00 93.75 189 THR A O 1
ATOM 1464 N N . VAL A 1 190 ? -35.294 4.043 28.564 1.00 95.25 190 VAL A N 1
ATOM 1465 C CA . VAL A 1 190 ? -36.515 4.783 28.209 1.00 95.25 190 VAL A CA 1
ATOM 1466 C C . VAL A 1 190 ? -37.679 3.831 27.935 1.00 95.25 190 VAL A C 1
ATOM 1468 O O . VAL A 1 190 ? -38.779 4.084 28.419 1.00 95.25 190 VAL A O 1
ATOM 1471 N N . ILE A 1 191 ? -37.453 2.716 27.231 1.00 95.44 191 ILE A N 1
ATOM 1472 C CA . ILE A 1 191 ? -38.486 1.700 26.971 1.00 95.44 191 ILE A CA 1
ATOM 1473 C C . ILE A 1 191 ? -39.019 1.119 28.286 1.00 95.44 191 ILE A C 1
ATOM 1475 O O . ILE A 1 191 ? -40.234 1.024 28.471 1.00 95.44 191 ILE A O 1
ATOM 1479 N N . VAL A 1 192 ? -38.135 0.779 29.229 1.00 95.44 192 VAL A N 1
ATOM 1480 C CA . VAL A 1 192 ? -38.535 0.246 30.542 1.00 95.44 192 VAL A CA 1
ATOM 1481 C C . VAL A 1 192 ? -39.322 1.282 31.349 1.00 95.44 192 VAL A C 1
ATOM 1483 O O . VAL A 1 192 ? -40.361 0.948 31.923 1.00 95.44 192 VAL A O 1
ATOM 1486 N N . LEU A 1 193 ? -38.883 2.545 31.361 1.00 95.88 193 LEU A N 1
ATOM 1487 C CA . LEU A 1 193 ? -39.606 3.634 32.027 1.00 95.88 193 LEU A CA 1
ATOM 1488 C C . LEU A 1 193 ? -40.984 3.873 31.403 1.00 95.88 193 LEU A C 1
ATOM 1490 O O . LEU A 1 193 ? -41.974 3.962 32.127 1.00 95.88 193 LEU A O 1
ATOM 1494 N N . ALA A 1 194 ? -41.068 3.929 30.073 1.00 95.44 194 ALA A N 1
ATOM 1495 C CA . ALA A 1 194 ? -42.322 4.115 29.352 1.00 95.44 194 ALA A CA 1
ATOM 1496 C C . ALA A 1 194 ? -43.299 2.963 29.619 1.00 95.44 194 ALA A C 1
ATOM 1498 O O . ALA A 1 194 ? -44.477 3.201 29.892 1.00 95.44 194 ALA A O 1
ATOM 1499 N N . PHE A 1 195 ? -42.816 1.718 29.622 1.00 96.25 195 PHE A N 1
ATOM 1500 C CA . PHE A 1 195 ? -43.627 0.554 29.972 1.00 96.25 195 PHE A CA 1
ATOM 1501 C C . PHE A 1 195 ? -44.101 0.606 31.431 1.00 96.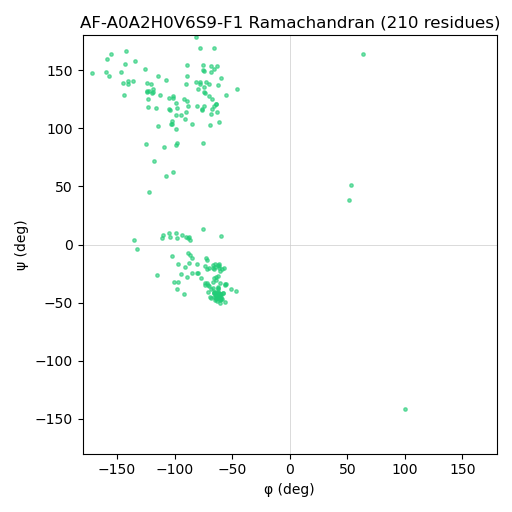25 195 PHE A C 1
ATOM 1503 O O . PHE A 1 195 ? -45.279 0.374 31.710 1.00 96.25 195 PHE A O 1
ATOM 1510 N N . GLY A 1 196 ? -43.212 0.967 32.362 1.00 94.62 196 GLY A N 1
ATOM 1511 C CA . GLY A 1 196 ? -43.537 1.134 33.779 1.00 94.62 196 GLY A CA 1
ATOM 1512 C C . GLY A 1 196 ? -44.609 2.200 34.016 1.00 94.62 196 GLY A C 1
ATOM 1513 O O . GLY A 1 196 ? -45.594 1.939 34.710 1.00 94.62 196 GLY A O 1
ATOM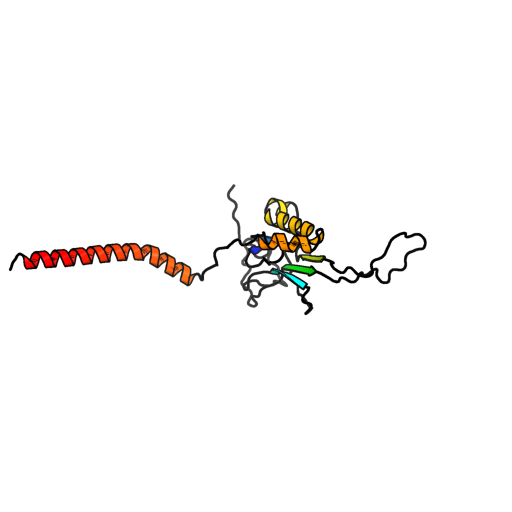 1514 N N . LEU A 1 197 ? -44.465 3.368 33.386 1.00 95.00 197 LEU A N 1
ATOM 1515 C CA . LEU A 1 197 ? -45.441 4.457 33.453 1.00 95.00 197 LEU A CA 1
ATOM 1516 C C . LEU A 1 197 ? -46.775 4.053 32.822 1.00 95.00 197 LEU A C 1
ATOM 1518 O O . LEU A 1 197 ? -47.820 4.230 33.442 1.00 95.00 197 LEU A O 1
ATOM 1522 N N . THR A 1 198 ? -46.756 3.441 31.639 1.00 94.00 198 THR A N 1
ATOM 1523 C CA . THR A 1 198 ? -47.975 2.967 30.962 1.00 94.00 198 THR A CA 1
ATOM 1524 C C . THR A 1 198 ? -48.728 1.964 31.835 1.00 94.00 198 THR A C 1
ATOM 1526 O O . THR A 1 198 ? -49.928 2.110 32.065 1.00 94.00 198 THR A O 1
ATOM 1529 N N . ARG A 1 199 ? -48.019 0.984 32.410 1.00 92.50 199 ARG A N 1
ATOM 1530 C CA . ARG A 1 199 ? -48.603 -0.001 33.328 1.00 92.50 199 ARG A CA 1
ATOM 1531 C C . ARG A 1 199 ? -49.162 0.643 34.597 1.00 92.50 199 ARG A C 1
ATOM 1533 O O . ARG A 1 199 ? -50.207 0.212 35.083 1.00 92.50 199 ARG A O 1
ATOM 1540 N N . TYR A 1 200 ? -48.484 1.656 35.135 1.00 92.50 200 TYR A N 1
ATOM 1541 C CA . TYR A 1 200 ? -48.960 2.417 36.290 1.00 92.50 200 TYR A CA 1
ATOM 1542 C C . TYR A 1 200 ? -50.266 3.163 35.977 1.00 92.50 200 TYR A C 1
ATOM 1544 O O . TYR A 1 200 ? -51.222 3.065 36.745 1.00 92.50 200 TYR A O 1
ATOM 1552 N N . TYR A 1 201 ? -50.339 3.845 34.831 1.00 89.44 201 TYR A N 1
ATOM 1553 C CA . TYR A 1 201 ? -51.540 4.569 34.406 1.00 89.44 201 TYR A CA 1
ATOM 1554 C C . TYR A 1 201 ? -52.727 3.641 34.121 1.00 89.44 201 TYR A C 1
ATOM 1556 O O . TYR A 1 201 ? -53.842 3.951 34.539 1.00 89.44 201 TYR A O 1
ATOM 1564 N N . LEU A 1 202 ? -52.498 2.493 33.475 1.00 86.62 202 LEU A N 1
ATOM 1565 C CA . LEU A 1 202 ? -53.548 1.500 33.215 1.00 86.62 202 LEU A CA 1
ATOM 1566 C C . LEU A 1 202 ? -54.122 0.933 34.521 1.00 86.62 202 LEU A C 1
ATOM 1568 O O . LEU A 1 202 ? -55.328 1.002 34.732 1.00 86.62 202 LEU A O 1
ATOM 1572 N N . ARG A 1 203 ? -53.264 0.518 35.465 1.00 85.25 203 ARG A N 1
ATOM 1573 C CA . ARG A 1 203 ? -53.713 0.054 36.792 1.00 85.25 203 ARG A CA 1
ATOM 1574 C C . ARG A 1 203 ? -54.477 1.112 37.582 1.00 85.25 203 ARG A C 1
ATOM 1576 O O . ARG A 1 203 ? -55.345 0.777 38.382 1.00 85.25 203 ARG A O 1
ATOM 1583 N N . LYS A 1 204 ? -54.124 2.389 37.414 1.00 79.62 204 LYS A N 1
ATOM 1584 C CA . LYS A 1 204 ? -54.816 3.480 38.101 1.00 79.62 204 LYS A CA 1
ATOM 1585 C C . LYS A 1 204 ? -56.227 3.676 37.545 1.00 79.62 204 LYS A C 1
ATOM 1587 O O . LYS A 1 204 ? -57.119 3.948 38.334 1.00 79.62 204 LYS A O 1
ATOM 1592 N N . LYS A 1 205 ? -56.443 3.497 36.234 1.00 72.94 205 LYS A N 1
ATOM 1593 C CA . LYS A 1 205 ? -57.787 3.541 35.629 1.00 72.94 205 LYS A CA 1
ATOM 1594 C C . LYS A 1 205 ? -58.684 2.406 36.116 1.00 72.94 205 LYS A C 1
ATOM 1596 O O . LYS A 1 205 ? -59.835 2.682 36.428 1.00 72.94 205 LYS A O 1
ATOM 1601 N N . ASP A 1 206 ? -58.152 1.193 36.248 1.00 65.12 206 ASP A N 1
ATOM 1602 C CA . ASP A 1 206 ? -58.935 0.046 36.732 1.00 65.12 206 ASP A CA 1
ATOM 1603 C C . ASP A 1 206 ? -59.443 0.277 38.169 1.00 65.12 206 ASP A C 1
ATOM 1605 O O . ASP A 1 206 ? -60.595 0.003 38.476 1.00 65.12 206 ASP A O 1
ATOM 1609 N N . ARG A 1 207 ? -58.632 0.908 39.032 1.00 58.88 207 ARG A N 1
ATOM 1610 C CA . ARG A 1 207 ? -59.022 1.232 40.418 1.00 58.88 207 ARG A CA 1
ATOM 1611 C C . ARG A 1 207 ? -60.082 2.331 40.557 1.00 58.88 207 ARG A C 1
ATOM 1613 O O . ARG A 1 207 ? -60.687 2.425 41.611 1.00 58.88 207 ARG A O 1
ATOM 1620 N N . PHE A 1 208 ? -60.269 3.175 39.542 1.00 56.88 208 PHE A N 1
ATOM 1621 C CA . PHE A 1 208 ? -61.324 4.199 39.527 1.00 56.88 208 PHE A CA 1
ATOM 1622 C C . PHE A 1 208 ? -62.653 3.669 38.967 1.00 56.88 208 PHE A C 1
ATOM 1624 O O . PHE A 1 208 ? -63.672 4.325 39.144 1.00 56.88 208 PHE A O 1
ATOM 1631 N N . ALA A 1 209 ? -62.646 2.520 38.281 1.00 55.88 209 ALA A N 1
ATOM 1632 C CA . ALA A 1 209 ? -63.854 1.895 37.745 1.00 55.88 209 ALA A CA 1
ATOM 1633 C C . ALA A 1 209 ? -64.581 1.011 38.776 1.00 55.88 209 ALA A C 1
ATOM 1635 O O . ALA A 1 209 ? -65.785 0.839 38.650 1.00 55.88 209 ALA A O 1
ATOM 1636 N N . ASP A 1 210 ? -63.873 0.503 39.792 1.00 53.69 210 ASP A N 1
ATOM 1637 C CA . ASP A 1 210 ? -64.450 -0.291 40.894 1.00 53.69 210 ASP A CA 1
ATOM 1638 C C . ASP A 1 210 ? -65.025 0.568 42.048 1.00 53.69 210 ASP A C 1
ATOM 1640 O O . ASP A 1 210 ? -65.712 0.038 42.917 1.00 53.69 210 ASP A O 1
ATOM 1644 N N . ASP A 1 211 ? -64.750 1.880 42.070 1.00 53.97 211 ASP A N 1
ATOM 1645 C CA . ASP A 1 211 ? -65.222 2.841 43.093 1.00 53.97 211 ASP A CA 1
ATOM 1646 C C . ASP A 1 211 ? -66.467 3.659 42.638 1.00 53.97 211 ASP A C 1
ATOM 1648 O O . ASP A 1 211 ? -66.848 4.629 43.301 1.00 53.97 211 ASP A O 1
ATOM 1652 N N . LEU A 1 212 ? -67.101 3.290 41.513 1.00 46.66 212 LEU A N 1
ATOM 1653 C CA . LEU A 1 212 ? -68.363 3.854 40.990 1.00 46.66 212 LEU A CA 1
ATOM 1654 C C . LEU A 1 212 ? -69.489 2.816 41.038 1.00 46.66 212 LEU A C 1
ATOM 1656 O O . LEU A 1 212 ? -70.630 3.226 41.350 1.00 46.66 212 LEU A O 1
#

Foldseek 3Di:
DDDDDQPQLQFAKFAPVQADLQFQLPVPFGIATFHNFDFDDDPDPDPQKAAGGKHDQQDDDDDDDDDRPSPDDPDRDPRRGMTGFKMKGFFKDADPCLVPDDDPPDDDDDDRIDGGAMDMDGRHDCCCPPVNCVVPVSSVVSVVSVCCSRVDDPVVRNVSSVPRDDDPDDDDPPVVVVVVVVCVVCVVVVVVVVVVVVVVVVVVVVVVVVVD

InterPro domains:
  IPR019196 ABC-type uncharacterised transport system [PF09822] (6-145)

Solvent-accessible surface area (backbone atoms only — not comparable to full-atom values): 12696 Å² total; per-residue (Å²): 137,87,82,82,82,68,85,45,82,56,49,41,71,29,45,40,92,27,32,33,44,80,38,54,43,37,26,87,47,62,45,40,58,32,51,75,50,45,72,55,84,81,94,69,87,58,86,50,51,45,68,41,26,28,47,55,58,79,33,66,86,85,88,69,87,84,77,82,54,77,86,55,87,82,77,85,66,95,69,50,38,60,41,33,38,23,38,38,36,51,28,79,38,76,36,91,57,53,80,62,76,76,59,103,81,69,87,78,88,80,63,43,53,39,70,78,33,65,48,78,49,62,34,45,88,52,33,66,38,72,80,36,28,78,70,36,61,47,33,46,52,39,52,52,28,41,53,49,54,63,71,46,63,73,79,64,42,62,64,61,21,75,73,51,77,79,80,77,81,76,88,64,58,68,68,57,51,51,50,55,52,50,45,59,66,48,45,57,56,49,51,53,49,52,51,51,50,51,54,51,53,53,57,51,53,57,62,59,64,78,76,112

Secondary structure (DSSP, 8-state):
--------TTEEEEEGGGB-TTSTTTTT-SEEEEET---B------TTEEEEEE--TT-----S-----TTS-----S-----EEEEEEEEEEE-GGGG----TT------SEEEEEEEEEES-SSTTSHHHHTT-HHHHHHHHHHHHHHHS-HHHHHHHHTT----PPP---HHHHHHHHHHHHHHHHHHHHHHHHHHHHHHHHHHHHTT-

Sequence (212 aa):
FVTFTTEYPFFVRIGESGLNQDNAAVAKLQNLVLPWSSPITINSTAKNIGALAWTTLDAWLMKDNFNLNPQGDFGFYQDAQSYNMAVAKIGDISSAFGAYVPLAEETGEHASSVGDGKIIIIGDANFINDSFAGRYADNVTFMQNIVDFVSLDSDLITIRAKDVSDRPLSEIEDGSKKNIKYFNVFGLTVIVLAFGLTRYYLRKKDRFADDL

Organism: NCBI:txid1974563

Mean predicted aligned error: 12.65 Å

pLDDT: mean 82.31, std 13.86, range [38.59, 96.94]

Nearest PDB structures (foldseek):
  2r7m-assembly1_A  TM=2.666E-01  e=5.430E+00  Methanocaldococcus jannaschii
  2r7k-assembly1_A  TM=2.743E-01  e=7.551E+00  Methanocaldococcus jannaschii

Radius of gyration: 28.45 Å; Cα contacts (8 Å, |Δi|>4): 253; chains: 1; bounding box: 98×41×74 Å